Protein AF-A0A432ELA5-F1 (afdb_monomer_lite)

Radius of gyration: 18.31 Å; chains: 1; bounding box: 52×34×46 Å

Secondary structure (DSSP, 8-state):
-HHHHHHHHHHHHHHHTT-SSEEEEEEEEEEEE-S-HHHHHT--TTTGGG---EEEEEEEEEEETTEEEEEEEEEEETTS-HHHHHHHHHHHHHHTT---EEEEEE-TTGGG-HHHHHHHHHTT-EEEE--PPBTTB---SHHHHHHHHHHHH-HHHHHTTHHHHHHHHHHHHHH-SB---S-HHHHHHHHHHHHHHHHHHHHHHHHSGGGGG--SSS---

pLDDT: mean 84.04, std 16.27, range [34.0, 98.12]

Foldseek 3Di:
DLQLLQLVLVVLLCVLVVPPAFAEKEKDKDKFFEADPVVLVVDDDVVNVVPFGIKIKIFIWTADLNDIATNGMFIDTPPPDNLVRVVVGCVSSVVVVNLGHEAYEYEQSCLPVVVSLVVNVVNVYQQQYDHDDDPPDDDPDPSSVSNNVNVVVPVVSNVCNVSVVVLVVVLCVVQNRYHHDPDPVVVRVSVSVSSSVSSVVVSVVSVDCVVVVPSPPDDDD

Structure (mmCIF, N/CA/C/O backbone):
data_AF-A0A432ELA5-F1
#
_entry.id   AF-A0A432ELA5-F1
#
loop_
_atom_site.group_PDB
_atom_site.id
_atom_site.type_symbol
_atom_site.label_atom_id
_atom_site.label_alt_id
_atom_site.label_comp_id
_atom_site.label_asym_id
_atom_site.label_entity_id
_atom_site.label_seq_id
_atom_site.pdbx_PDB_ins_code
_atom_site.Cartn_x
_atom_site.Cartn_y
_atom_site.Cartn_z
_atom_site.occupancy
_atom_site.B_iso_or_equiv
_atom_site.auth_seq_id
_atom_site.auth_comp_id
_atom_site.auth_asym_id
_atom_site.auth_atom_id
_atom_site.pdbx_PDB_model_num
ATOM 1 N N . MET A 1 1 ? 4.728 11.028 -12.892 1.00 84.31 1 MET A N 1
ATOM 2 C CA . MET A 1 1 ? 3.675 10.861 -13.923 1.00 84.31 1 MET A CA 1
ATOM 3 C C . MET A 1 1 ? 2.946 9.528 -13.770 1.00 84.31 1 MET A C 1
ATOM 5 O O . MET A 1 1 ? 1.769 9.563 -13.453 1.00 84.31 1 MET A O 1
ATOM 9 N N . LEU A 1 2 ? 3.616 8.373 -13.899 1.00 94.12 2 LEU A N 1
ATOM 10 C CA . LEU A 1 2 ? 2.961 7.051 -13.815 1.00 94.12 2 LEU A CA 1
ATOM 11 C C . LEU A 1 2 ? 2.246 6.782 -12.481 1.00 94.12 2 LEU A C 1
ATOM 13 O O . LEU A 1 2 ? 1.113 6.325 -12.490 1.00 94.12 2 LEU A O 1
ATOM 17 N N . GLN A 1 3 ? 2.850 7.144 -11.346 1.00 94.88 3 GLN A N 1
ATOM 18 C CA . GLN A 1 3 ? 2.211 7.014 -10.025 1.00 94.88 3 GLN A CA 1
ATOM 19 C C . GLN A 1 3 ? 0.872 7.762 -9.950 1.00 94.88 3 GLN A C 1
ATOM 21 O O . GLN A 1 3 ? -0.109 7.229 -9.448 1.00 94.88 3 GLN A O 1
ATOM 26 N N . LYS A 1 4 ? 0.806 8.968 -10.532 1.00 94.69 4 LYS A N 1
ATOM 27 C CA . LYS A 1 4 ? -0.437 9.746 -10.611 1.00 94.69 4 LYS A CA 1
ATOM 28 C C . LYS A 1 4 ? -1.484 9.063 -11.486 1.00 94.69 4 LYS A C 1
ATOM 30 O O . LYS A 1 4 ? -2.659 9.106 -11.154 1.00 94.69 4 LYS A O 1
ATOM 35 N N . LEU A 1 5 ? -1.071 8.403 -12.572 1.00 96.88 5 LEU A N 1
ATOM 36 C CA . LEU A 1 5 ? -1.989 7.609 -13.391 1.00 96.88 5 LEU A CA 1
ATOM 37 C C . LEU A 1 5 ? -2.533 6.402 -12.618 1.00 96.88 5 LEU A C 1
ATOM 39 O O . LEU A 1 5 ? -3.722 6.130 -12.713 1.00 96.88 5 LEU A O 1
ATOM 43 N N . ILE A 1 6 ? -1.707 5.723 -11.814 1.00 97.88 6 ILE A N 1
ATOM 44 C CA . ILE A 1 6 ? -2.169 4.620 -10.952 1.00 97.88 6 ILE A CA 1
ATOM 45 C C . ILE A 1 6 ? -3.270 5.119 -10.006 1.00 97.88 6 ILE A C 1
ATOM 47 O O . ILE A 1 6 ? -4.339 4.513 -9.960 1.00 97.88 6 ILE A O 1
ATOM 51 N N . ILE A 1 7 ? -3.039 6.250 -9.327 1.00 97.12 7 ILE A N 1
ATOM 52 C CA . ILE A 1 7 ? -4.014 6.863 -8.408 1.00 97.12 7 ILE A CA 1
ATOM 53 C C . ILE A 1 7 ? -5.279 7.311 -9.159 1.00 97.12 7 ILE A C 1
ATOM 55 O O . ILE A 1 7 ? -6.393 7.077 -8.694 1.00 97.12 7 ILE A O 1
ATOM 59 N N . LEU A 1 8 ? -5.135 7.898 -10.352 1.00 96.38 8 LEU A N 1
ATOM 60 C CA . LEU A 1 8 ? -6.265 8.287 -11.200 1.00 96.38 8 LEU A CA 1
ATOM 61 C C . LEU A 1 8 ? -7.141 7.083 -11.566 1.00 96.38 8 LEU A C 1
ATOM 63 O O . LEU A 1 8 ? -8.362 7.160 -11.458 1.00 96.38 8 LEU A O 1
ATOM 67 N N . PHE A 1 9 ? -6.544 5.968 -11.993 1.00 97.12 9 PHE A N 1
ATOM 68 C CA . PHE A 1 9 ? -7.309 4.759 -12.300 1.00 97.12 9 PHE A CA 1
ATOM 69 C C . PHE A 1 9 ? -7.926 4.142 -11.044 1.00 97.12 9 PHE A C 1
ATOM 71 O O . PHE A 1 9 ? -9.069 3.705 -11.105 1.00 97.12 9 PHE A O 1
ATOM 78 N N . ALA A 1 10 ? -7.244 4.186 -9.897 1.00 96.94 10 ALA A N 1
ATOM 79 C CA . ALA A 1 10 ? -7.826 3.773 -8.620 1.00 96.94 10 ALA A CA 1
ATOM 80 C C . ALA A 1 10 ? -9.079 4.593 -8.267 1.00 96.94 10 ALA A C 1
ATOM 82 O O . ALA A 1 10 ? -10.081 4.033 -7.821 1.00 96.94 10 ALA A O 1
ATOM 83 N N . LYS A 1 11 ? -9.060 5.905 -8.529 1.00 95.69 11 LYS A N 1
ATOM 84 C CA . LYS A 1 11 ? -10.224 6.788 -8.371 1.00 95.69 11 LYS A CA 1
ATOM 85 C C . LYS A 1 11 ? -11.369 6.399 -9.287 1.00 95.69 11 LYS A C 1
ATOM 87 O O . LYS A 1 11 ? -12.474 6.186 -8.805 1.00 95.69 11 LYS A O 1
ATOM 92 N N . LYS A 1 12 ? -11.086 6.204 -10.573 1.00 95.62 12 LYS A N 1
ATOM 93 C CA . LYS A 1 12 ? -12.094 5.765 -11.543 1.00 95.62 12 LYS A CA 1
ATOM 94 C C . LYS A 1 12 ? -12.710 4.409 -11.186 1.00 95.62 12 LYS A C 1
ATOM 96 O O . LYS A 1 12 ? -13.917 4.241 -11.298 1.00 95.62 12 LYS A O 1
ATOM 101 N N . ILE A 1 13 ? -11.901 3.450 -10.729 1.00 95.69 13 ILE A N 1
ATOM 102 C CA . ILE A 1 13 ? -12.390 2.152 -10.239 1.00 95.69 13 ILE A CA 1
ATOM 103 C C . ILE A 1 13 ? -13.297 2.356 -9.020 1.00 95.69 13 ILE A C 1
ATOM 105 O O . ILE A 1 13 ? -14.385 1.792 -8.965 1.00 95.69 13 ILE A O 1
ATOM 109 N N . SER A 1 14 ? -12.883 3.197 -8.071 1.00 94.31 14 SER A N 1
ATOM 110 C CA . SER A 1 14 ? -13.673 3.501 -6.870 1.00 94.31 14 SER A CA 1
ATOM 111 C C . SER A 1 14 ? -15.018 4.150 -7.211 1.00 94.31 14 SER A C 1
ATOM 113 O O . SER A 1 14 ? -16.019 3.826 -6.580 1.00 94.31 14 SER A O 1
ATOM 115 N N . GLU A 1 15 ? -15.054 5.024 -8.221 1.00 93.69 15 GLU A N 1
ATOM 116 C CA . GLU A 1 15 ? -16.276 5.663 -8.725 1.00 93.69 15 GLU A CA 1
ATOM 117 C C . GLU A 1 15 ? -17.244 4.639 -9.338 1.00 93.69 15 GLU A C 1
ATOM 119 O O . GLU A 1 15 ? -18.413 4.632 -8.962 1.00 93.69 15 GLU A O 1
ATOM 124 N N . ILE A 1 16 ? -16.768 3.723 -10.196 1.00 93.19 16 ILE A N 1
ATOM 125 C CA . ILE A 1 16 ? -17.598 2.637 -10.766 1.00 93.19 16 ILE A CA 1
ATOM 126 C C . ILE A 1 16 ? -18.149 1.730 -9.667 1.00 93.19 16 ILE A C 1
ATOM 128 O O . ILE A 1 16 ? -19.294 1.292 -9.714 1.00 93.19 16 ILE A O 1
ATOM 132 N N . LEU A 1 17 ? -17.317 1.434 -8.669 1.00 91.81 17 LEU A N 1
ATOM 133 C CA . LEU A 1 17 ? -17.702 0.606 -7.537 1.00 91.81 17 LEU A CA 1
ATOM 134 C C . LEU A 1 17 ? -18.521 1.375 -6.494 1.00 91.81 17 LEU A C 1
ATOM 136 O O . LEU A 1 17 ? -18.901 0.775 -5.492 1.00 91.81 17 LEU A O 1
ATOM 140 N N . GLU A 1 18 ? -18.816 2.661 -6.696 1.00 91.62 18 GLU A N 1
ATOM 141 C CA . GLU A 1 18 ? -19.552 3.523 -5.759 1.00 91.62 18 GLU A CA 1
ATOM 142 C C . GLU A 1 18 ? -18.965 3.510 -4.333 1.00 91.62 18 GLU A C 1
ATOM 144 O O . GLU A 1 18 ? -19.674 3.558 -3.322 1.00 91.62 18 GLU A O 1
ATOM 149 N N . VAL A 1 19 ? -17.639 3.415 -4.232 1.00 90.12 19 VAL A N 1
ATOM 150 C CA . VAL A 1 19 ? -16.928 3.307 -2.958 1.00 90.12 19 VAL A CA 1
ATOM 151 C C . VAL A 1 19 ? -16.666 4.704 -2.412 1.00 90.12 19 VAL A C 1
ATOM 153 O O . VAL A 1 19 ? -15.810 5.433 -2.905 1.00 90.12 19 VAL A O 1
ATOM 156 N N . LYS A 1 20 ? -17.401 5.079 -1.360 1.00 86.06 20 LYS A N 1
ATOM 157 C CA . LYS A 1 20 ? -17.196 6.357 -0.655 1.00 86.06 20 LYS A CA 1
ATOM 158 C C . LYS A 1 20 ? -16.058 6.295 0.365 1.00 86.06 20 LYS A C 1
ATOM 160 O O . LYS A 1 20 ? -15.335 7.272 0.521 1.00 86.06 20 LYS A O 1
ATOM 165 N N . ASN A 1 21 ? -15.928 5.160 1.053 1.00 89.31 21 ASN A N 1
ATOM 166 C CA . ASN A 1 21 ? -14.887 4.880 2.040 1.00 89.31 21 ASN A CA 1
ATOM 167 C C . ASN A 1 21 ? -14.420 3.434 1.863 1.00 89.31 21 ASN A C 1
ATOM 169 O O . ASN A 1 21 ? -15.245 2.536 1.687 1.00 89.31 21 ASN A O 1
ATOM 173 N N . PHE A 1 22 ? -13.115 3.202 1.947 1.00 91.69 22 PHE A N 1
ATOM 174 C CA . PHE A 1 22 ? -12.559 1.858 1.912 1.00 91.69 22 PHE A CA 1
ATOM 175 C C . PHE A 1 22 ? -12.773 1.147 3.247 1.00 91.69 22 PHE A C 1
ATOM 177 O O . PHE A 1 22 ? -12.372 1.647 4.291 1.00 91.69 22 PHE A O 1
ATOM 184 N N . GLU A 1 23 ? -13.346 -0.053 3.231 1.00 90.81 23 GLU A N 1
ATOM 185 C CA . GLU A 1 23 ? -13.373 -0.910 4.426 1.00 90.81 23 GLU A CA 1
ATOM 186 C C . GLU A 1 23 ? -11.938 -1.188 4.903 1.00 90.81 23 GLU A C 1
ATOM 188 O O . GLU A 1 23 ? -11.617 -1.080 6.085 1.00 90.81 23 GLU A O 1
ATOM 193 N N . LEU A 1 24 ? -11.052 -1.473 3.947 1.00 93.50 24 LEU A N 1
ATOM 194 C CA . LEU A 1 24 ? -9.699 -1.931 4.202 1.00 93.50 24 LEU A CA 1
ATOM 195 C C . LEU A 1 24 ? -8.696 -1.262 3.260 1.00 93.50 24 LEU A C 1
ATOM 197 O O . LEU A 1 24 ? -8.843 -1.323 2.037 1.00 93.50 24 LEU A O 1
ATOM 201 N N . ILE A 1 25 ? -7.636 -0.695 3.831 1.00 96.19 25 ILE A N 1
ATOM 202 C CA . ILE A 1 25 ? -6.401 -0.340 3.129 1.00 96.19 25 ILE A CA 1
ATOM 203 C C . ILE A 1 25 ? -5.259 -1.190 3.681 1.00 96.19 25 ILE A C 1
ATOM 205 O O . ILE A 1 25 ? -5.071 -1.299 4.892 1.00 96.19 25 ILE A O 1
ATOM 209 N N . MET A 1 26 ? -4.470 -1.758 2.776 1.00 96.25 26 MET A N 1
ATOM 210 C CA . MET A 1 26 ? -3.293 -2.559 3.075 1.00 96.25 26 MET A CA 1
ATOM 211 C C . MET A 1 26 ? -2.037 -1.914 2.505 1.00 96.25 26 MET A C 1
ATOM 213 O O . MET A 1 26 ? -2.081 -1.375 1.398 1.00 96.25 26 MET A O 1
ATOM 217 N N . ALA A 1 27 ? -0.929 -2.006 3.240 1.00 95.88 27 ALA A N 1
ATOM 218 C CA . ALA A 1 27 ? 0.399 -1.634 2.758 1.00 95.88 27 ALA A CA 1
ATOM 219 C C . ALA A 1 27 ? 1.350 -2.831 2.803 1.00 95.88 27 ALA A C 1
ATOM 221 O O . ALA A 1 27 ? 1.334 -3.597 3.773 1.00 95.88 27 ALA A O 1
ATOM 222 N N . ASP A 1 28 ? 2.166 -2.970 1.761 1.00 94.62 28 ASP A N 1
ATOM 223 C CA . ASP A 1 28 ? 3.220 -3.976 1.695 1.00 94.62 28 ASP A CA 1
ATOM 224 C C . ASP A 1 28 ? 4.357 -3.544 0.761 1.00 94.62 28 ASP A C 1
ATOM 226 O O . ASP A 1 28 ? 4.147 -2.851 -0.243 1.00 94.62 28 ASP A O 1
ATOM 230 N N . GLY A 1 29 ? 5.563 -3.994 1.102 1.00 91.56 29 GLY A N 1
ATOM 231 C CA . GLY A 1 29 ? 6.779 -3.765 0.336 1.00 91.56 29 GLY A CA 1
ATOM 232 C C . GLY A 1 29 ? 7.110 -4.978 -0.530 1.00 91.56 29 GLY A C 1
ATOM 233 O O . GLY A 1 29 ? 7.069 -6.123 -0.085 1.00 91.56 29 GLY A O 1
ATOM 234 N N . THR A 1 30 ? 7.483 -4.760 -1.789 1.00 91.25 30 THR A N 1
ATOM 235 C CA . THR A 1 30 ? 7.880 -5.835 -2.702 1.00 91.25 30 THR A CA 1
ATOM 236 C C . THR A 1 30 ? 9.054 -5.444 -3.594 1.00 91.25 30 THR A C 1
ATOM 238 O O . THR A 1 30 ? 9.249 -4.283 -3.946 1.00 91.25 30 THR A O 1
ATOM 241 N N . GLY A 1 31 ? 9.862 -6.431 -3.979 1.00 89.75 31 GLY A N 1
ATOM 242 C CA . GLY A 1 31 ? 11.001 -6.246 -4.878 1.00 89.75 31 GLY A CA 1
ATOM 243 C C . GLY A 1 31 ? 10.721 -6.755 -6.291 1.00 89.75 31 GLY A C 1
ATOM 244 O O . GLY A 1 31 ? 10.149 -7.838 -6.447 1.00 89.75 31 GLY A O 1
ATOM 245 N N . PHE A 1 32 ? 11.185 -6.009 -7.297 1.00 88.44 32 PHE A N 1
ATOM 246 C CA . PHE A 1 32 ? 11.288 -6.452 -8.695 1.00 88.44 32 PHE A CA 1
ATOM 247 C C . PHE A 1 32 ? 12.749 -6.466 -9.125 1.00 88.44 32 PHE A C 1
ATOM 249 O O . PHE A 1 32 ? 13.431 -5.451 -8.991 1.00 88.44 32 PHE A O 1
ATOM 256 N N . GLY A 1 33 ? 13.244 -7.600 -9.621 1.00 86.25 33 GLY A N 1
ATOM 257 C CA . GLY A 1 33 ? 14.630 -7.708 -10.079 1.00 86.25 33 GLY A CA 1
ATOM 258 C C . GLY A 1 33 ? 14.849 -6.977 -11.408 1.00 86.25 33 GLY A C 1
ATOM 259 O O . GLY A 1 33 ? 13.901 -6.801 -12.164 1.00 86.25 33 GLY A O 1
ATOM 260 N N . PHE A 1 34 ? 16.071 -6.543 -11.723 1.00 76.94 34 PHE A N 1
ATOM 261 C CA . PHE A 1 34 ? 16.342 -5.892 -13.013 1.00 76.94 34 PHE A CA 1
ATOM 262 C C . PHE A 1 34 ? 17.672 -6.239 -13.710 1.00 76.94 34 PHE A C 1
ATOM 264 O O . PHE A 1 34 ? 17.867 -5.842 -14.857 1.00 76.94 34 PHE A O 1
ATOM 271 N N . GLU A 1 35 ? 18.589 -6.970 -13.068 1.00 71.19 35 GLU A N 1
ATOM 272 C CA . GLU A 1 35 ? 19.813 -7.468 -13.726 1.00 71.19 35 GLU A CA 1
ATOM 273 C C . GLU A 1 35 ? 19.740 -8.973 -14.009 1.00 71.19 35 GLU A C 1
ATOM 275 O O . GLU A 1 35 ? 18.976 -9.706 -13.378 1.00 71.19 35 GLU A O 1
ATOM 280 N N . ASP A 1 36 ? 20.568 -9.423 -14.959 1.00 60.72 36 ASP A N 1
ATOM 281 C CA . ASP A 1 36 ? 20.615 -10.799 -15.454 1.00 60.72 36 ASP A CA 1
ATOM 282 C C . ASP A 1 36 ? 20.788 -11.840 -14.340 1.00 60.72 36 ASP A C 1
ATOM 284 O O . ASP A 1 36 ? 21.782 -11.863 -13.605 1.00 60.72 36 ASP A O 1
ATOM 288 N N . SER A 1 37 ? 19.846 -12.785 -14.285 1.00 54.72 37 SER A N 1
ATOM 289 C CA . SER A 1 37 ? 19.852 -13.904 -13.340 1.00 54.72 37 SER A CA 1
ATOM 290 C C . SER A 1 37 ? 21.064 -14.820 -13.502 1.00 54.72 37 SER A C 1
ATOM 292 O O . SER A 1 37 ? 21.524 -15.383 -12.512 1.00 54.72 37 SER A O 1
ATOM 294 N N . ILE A 1 38 ? 21.613 -14.931 -14.717 1.00 50.31 38 ILE A N 1
ATOM 295 C CA . ILE A 1 38 ? 22.810 -15.735 -15.007 1.00 50.31 38 ILE A CA 1
ATOM 296 C C . ILE A 1 38 ? 24.026 -15.150 -14.277 1.00 50.31 38 ILE A C 1
ATOM 298 O O . ILE A 1 38 ? 24.776 -15.874 -13.631 1.00 50.31 38 ILE A O 1
ATOM 302 N N . PHE A 1 39 ? 24.195 -13.825 -14.292 1.00 52.28 39 PHE A N 1
ATOM 303 C CA . PHE A 1 39 ? 25.314 -13.166 -13.611 1.00 52.28 39 PHE A CA 1
ATOM 304 C C . PHE A 1 39 ? 25.155 -13.175 -12.081 1.00 52.28 39 PHE A C 1
ATOM 306 O O . PHE A 1 39 ? 26.141 -13.168 -11.342 1.00 52.28 39 PHE A O 1
ATOM 313 N N . LEU A 1 40 ? 23.909 -13.225 -11.597 1.00 52.75 40 LEU A N 1
ATOM 314 C CA . LEU A 1 40 ? 23.571 -13.375 -10.181 1.00 52.75 40 LEU A CA 1
ATOM 315 C C . LEU A 1 40 ? 23.803 -14.804 -9.668 1.00 52.75 40 LEU A C 1
ATOM 317 O O . LEU A 1 40 ? 24.278 -14.952 -8.545 1.00 52.75 40 LEU A O 1
ATOM 321 N N . SER A 1 41 ? 23.543 -15.845 -10.472 1.00 51.19 41 SER A N 1
ATOM 322 C CA . SER A 1 41 ? 23.747 -17.247 -10.064 1.00 51.19 41 SER A CA 1
ATOM 323 C C . SER A 1 41 ? 25.212 -17.618 -9.816 1.00 51.19 41 SER A C 1
ATOM 325 O O . SER A 1 41 ? 25.485 -18.538 -9.047 1.00 51.19 41 SER A O 1
ATOM 327 N N . PHE A 1 42 ? 26.161 -16.881 -10.406 1.00 54.34 42 PHE A N 1
ATOM 328 C CA . PHE A 1 42 ? 27.596 -17.052 -10.141 1.00 54.34 42 PHE A CA 1
ATOM 329 C C . PHE A 1 42 ? 28.070 -16.369 -8.851 1.00 54.34 42 PHE A C 1
ATOM 331 O O . PHE A 1 42 ? 29.170 -16.645 -8.378 1.00 54.34 42 PHE A O 1
ATOM 338 N N . LYS A 1 43 ? 27.258 -15.488 -8.258 1.00 56.88 43 LYS A N 1
ATOM 339 C CA . LYS A 1 43 ? 27.616 -14.732 -7.053 1.00 56.88 43 LYS A CA 1
ATOM 340 C C . LYS A 1 43 ? 27.054 -15.428 -5.818 1.00 56.88 43 LYS A C 1
ATOM 342 O O . LYS A 1 43 ? 25.932 -15.922 -5.829 1.00 56.88 43 LYS A O 1
ATOM 347 N N . ARG A 1 44 ? 27.810 -15.459 -4.714 1.00 48.19 44 ARG A N 1
ATOM 348 C CA . ARG A 1 44 ? 27.376 -16.090 -3.449 1.00 48.19 44 ARG A CA 1
ATOM 349 C C . ARG A 1 44 ? 27.403 -15.112 -2.272 1.00 48.19 44 ARG A C 1
ATOM 351 O O . ARG A 1 44 ? 28.255 -14.233 -2.159 1.00 48.19 44 ARG A O 1
ATOM 358 N N . GLY A 1 45 ? 26.448 -15.272 -1.355 1.00 65.75 45 GLY A N 1
ATOM 359 C CA . GLY A 1 45 ? 26.459 -14.637 -0.034 1.00 65.75 45 GLY A CA 1
ATOM 360 C C . GLY A 1 45 ? 26.495 -13.100 -0.037 1.00 65.75 45 GLY A C 1
ATOM 361 O O . GLY A 1 45 ? 25.487 -12.434 -0.267 1.00 65.75 45 GLY A O 1
ATOM 362 N N . LYS A 1 46 ? 27.641 -12.516 0.335 1.00 48.47 46 LYS A N 1
ATOM 363 C CA . LYS A 1 46 ? 27.824 -11.057 0.480 1.00 48.47 46 LYS A CA 1
ATOM 364 C C . LYS A 1 46 ? 27.849 -10.334 -0.875 1.00 48.47 46 LYS A C 1
ATOM 366 O O . LYS A 1 46 ? 27.544 -9.149 -0.921 1.00 48.47 46 LYS A O 1
ATOM 371 N N . GLU A 1 47 ? 28.171 -11.036 -1.961 1.00 51.50 47 GLU A N 1
ATOM 372 C CA . GLU A 1 47 ? 28.236 -10.468 -3.313 1.00 51.50 47 GLU A CA 1
ATOM 373 C C . GLU A 1 47 ? 26.860 -10.319 -3.954 1.00 51.50 47 GLU A C 1
ATOM 375 O O . GLU A 1 47 ? 26.582 -9.264 -4.511 1.00 51.50 47 GLU A O 1
ATOM 380 N N . LEU A 1 48 ? 25.960 -11.292 -3.773 1.00 51.56 48 LEU A N 1
ATOM 381 C CA . LEU A 1 48 ? 24.537 -11.151 -4.115 1.00 51.56 48 LEU A CA 1
ATOM 382 C C . LEU A 1 48 ? 23.924 -9.921 -3.431 1.00 51.56 48 LEU A C 1
ATOM 384 O O . LEU A 1 48 ? 23.250 -9.124 -4.069 1.00 51.56 48 LEU A O 1
ATOM 388 N N . ARG A 1 49 ? 24.255 -9.700 -2.150 1.00 46.00 49 ARG A N 1
ATOM 389 C CA . ARG A 1 49 ? 23.834 -8.513 -1.380 1.00 46.00 49 ARG A CA 1
ATOM 390 C C . ARG A 1 49 ? 24.486 -7.198 -1.833 1.00 46.00 49 ARG A C 1
ATOM 392 O O . ARG A 1 49 ? 24.037 -6.135 -1.429 1.00 46.00 49 ARG A O 1
ATOM 399 N N . LYS A 1 50 ? 25.549 -7.232 -2.642 1.00 48.78 50 LYS A N 1
ATOM 400 C CA . LYS A 1 50 ? 26.159 -6.026 -3.236 1.00 48.78 50 LYS A CA 1
ATOM 401 C C . LYS A 1 50 ? 25.568 -5.683 -4.601 1.00 48.78 50 LYS A C 1
ATOM 403 O O . LYS A 1 50 ? 25.697 -4.540 -5.038 1.00 48.78 50 LYS A O 1
ATOM 408 N N . VAL A 1 51 ? 24.944 -6.648 -5.269 1.00 54.69 51 VAL A N 1
ATOM 409 C CA . VAL A 1 51 ? 24.342 -6.470 -6.587 1.00 54.69 51 VAL A CA 1
ATOM 410 C C . VAL A 1 51 ? 22.954 -5.865 -6.388 1.00 54.69 51 VAL A C 1
ATOM 412 O O . VAL A 1 51 ? 21.994 -6.539 -6.030 1.00 54.69 51 VAL A O 1
ATOM 415 N N . LYS A 1 52 ? 22.902 -4.532 -6.490 1.00 59.59 52 LYS A N 1
ATOM 416 C CA . LYS A 1 52 ? 21.730 -3.678 -6.244 1.00 59.59 52 LYS A CA 1
ATOM 417 C C . LYS A 1 52 ? 20.731 -3.786 -7.391 1.00 59.59 52 LYS A C 1
ATOM 419 O O . LYS A 1 52 ? 20.446 -2.792 -8.050 1.00 59.59 52 LYS A O 1
ATOM 424 N N . SER A 1 53 ? 20.223 -4.982 -7.630 1.00 71.25 53 SER A N 1
ATOM 425 C CA . SER A 1 53 ? 19.480 -5.283 -8.851 1.00 71.25 53 SER A CA 1
ATOM 426 C C . SER A 1 53 ? 18.013 -5.517 -8.593 1.00 71.25 53 SER A C 1
ATOM 428 O O . SER A 1 53 ? 17.395 -6.325 -9.276 1.00 71.25 53 SER A O 1
ATOM 430 N N . HIS A 1 54 ? 17.457 -4.812 -7.609 1.00 84.06 54 HIS A N 1
ATOM 431 C CA . HIS A 1 54 ? 16.023 -4.758 -7.406 1.00 84.06 54 HIS A CA 1
ATOM 432 C C . HIS A 1 54 ? 15.508 -3.336 -7.205 1.00 84.06 54 HIS A C 1
ATOM 434 O O . HIS A 1 54 ? 16.158 -2.480 -6.596 1.00 84.06 54 HIS A O 1
ATOM 440 N N . VAL A 1 55 ? 14.316 -3.107 -7.742 1.00 87.25 55 VAL A N 1
ATOM 441 C CA . VAL A 1 55 ? 13.470 -1.951 -7.469 1.00 87.25 55 VAL A CA 1
ATOM 442 C C . VAL A 1 55 ? 12.640 -2.291 -6.238 1.00 87.25 55 VAL A C 1
ATOM 444 O O . VAL A 1 55 ? 11.822 -3.211 -6.276 1.00 87.25 55 VAL A O 1
ATOM 447 N N . MET A 1 56 ? 12.880 -1.573 -5.142 1.00 91.56 56 MET A N 1
ATOM 448 C CA . MET A 1 56 ? 12.009 -1.619 -3.972 1.00 91.56 56 MET A CA 1
ATOM 449 C C . MET A 1 56 ? 10.715 -0.896 -4.324 1.00 91.56 56 MET A C 1
ATOM 451 O O . MET A 1 56 ? 10.754 0.218 -4.845 1.00 91.56 56 MET A O 1
ATOM 455 N N . THR A 1 57 ? 9.585 -1.533 -4.059 1.00 93.38 57 THR A N 1
ATOM 456 C CA . THR A 1 57 ? 8.267 -1.048 -4.449 1.00 93.38 57 THR A CA 1
ATOM 457 C C . THR A 1 57 ? 7.327 -1.135 -3.269 1.00 93.38 57 THR A C 1
ATOM 459 O O . THR A 1 57 ? 7.034 -2.222 -2.794 1.00 93.38 57 THR A O 1
ATOM 462 N N . GLU A 1 58 ? 6.847 0.012 -2.824 1.00 96.19 58 GLU A N 1
ATOM 463 C CA . GLU A 1 58 ? 5.839 0.126 -1.786 1.00 96.19 58 GLU A CA 1
ATOM 464 C C . GLU A 1 58 ? 4.470 0.286 -2.434 1.00 96.19 58 GLU A C 1
ATOM 466 O O . GLU A 1 58 ? 4.301 1.129 -3.324 1.00 96.19 58 GLU A O 1
ATOM 471 N N . VAL A 1 59 ? 3.488 -0.498 -1.997 1.00 97.06 59 VAL A N 1
ATOM 472 C CA . VAL A 1 59 ? 2.144 -0.458 -2.572 1.00 97.06 59 VAL A CA 1
ATOM 473 C C . VAL A 1 59 ? 1.082 -0.223 -1.510 1.00 97.06 59 VAL A C 1
ATOM 475 O O . VAL A 1 59 ? 1.177 -0.704 -0.386 1.00 97.06 59 VAL A O 1
ATOM 478 N N . LEU A 1 60 ? 0.030 0.486 -1.909 1.00 97.38 60 LEU A N 1
ATOM 479 C CA . LEU A 1 60 ? -1.234 0.557 -1.192 1.00 97.38 60 LEU A CA 1
ATOM 480 C C . LEU A 1 60 ? -2.294 -0.179 -1.994 1.00 97.38 60 LEU A C 1
ATOM 482 O O . LEU A 1 60 ? -2.507 0.125 -3.168 1.00 97.38 60 LEU A O 1
ATOM 486 N N . VAL A 1 61 ? -2.980 -1.117 -1.352 1.00 97.31 61 VAL A N 1
ATOM 487 C CA . VAL A 1 61 ? -4.039 -1.925 -1.961 1.00 97.31 61 VAL A CA 1
ATOM 488 C C . VAL A 1 61 ? -5.297 -1.814 -1.122 1.00 97.31 61 VAL A C 1
ATOM 490 O O . VAL A 1 61 ? -5.238 -1.815 0.105 1.00 97.31 61 VAL A O 1
ATOM 493 N N . THR A 1 62 ? -6.447 -1.749 -1.777 1.00 96.19 62 THR A N 1
ATOM 494 C CA . THR A 1 62 ? -7.743 -1.930 -1.119 1.00 96.19 62 THR A CA 1
ATOM 495 C C . THR A 1 62 ? -8.427 -3.177 -1.656 1.00 96.19 62 THR A C 1
ATOM 497 O O . THR A 1 62 ? -8.139 -3.607 -2.774 1.00 96.19 62 THR A O 1
ATOM 500 N N . HIS A 1 63 ? -9.314 -3.757 -0.851 1.00 93.81 63 HIS A N 1
ATOM 501 C CA . HIS A 1 63 ? -10.219 -4.820 -1.264 1.00 93.81 63 HIS A CA 1
ATOM 502 C C . HIS A 1 63 ? -11.649 -4.400 -0.926 1.00 93.81 63 HIS A C 1
ATOM 504 O O . HIS A 1 63 ? -11.968 -4.172 0.240 1.00 93.81 63 HIS A O 1
ATOM 510 N N . THR A 1 64 ? -12.502 -4.269 -1.937 1.00 90.38 64 THR A N 1
ATOM 511 C CA . THR A 1 64 ? -13.888 -3.819 -1.773 1.00 90.38 64 THR A CA 1
ATOM 512 C C . THR A 1 64 ? -14.764 -4.397 -2.876 1.00 90.38 64 THR A C 1
ATOM 514 O O . THR A 1 64 ? -14.299 -4.594 -3.997 1.00 90.38 64 THR A O 1
ATOM 517 N N . LYS A 1 65 ? -16.021 -4.727 -2.553 1.00 88.88 65 LYS A N 1
ATOM 518 C CA . LYS A 1 65 ? -16.970 -5.383 -3.475 1.00 88.88 65 LYS A CA 1
ATOM 519 C C . LYS A 1 65 ? -16.365 -6.593 -4.223 1.00 88.88 65 LYS A C 1
ATOM 521 O O . LYS A 1 65 ? -16.634 -6.798 -5.400 1.00 88.88 65 LYS A O 1
ATOM 526 N N . GLY A 1 66 ? -15.525 -7.379 -3.541 1.00 88.94 66 GLY A N 1
ATOM 527 C CA . GLY A 1 66 ? -14.863 -8.568 -4.098 1.00 88.94 66 GLY A CA 1
ATOM 528 C C . GLY A 1 66 ? -13.629 -8.292 -4.966 1.00 88.94 66 GLY A C 1
ATOM 529 O O . GLY A 1 66 ? -12.995 -9.235 -5.427 1.00 88.94 66 GLY A O 1
ATOM 530 N N . ILE A 1 67 ? -13.242 -7.029 -5.152 1.00 91.88 67 ILE A N 1
ATOM 531 C CA . ILE A 1 67 ? -12.165 -6.619 -6.057 1.00 91.88 67 ILE A CA 1
ATOM 532 C C . ILE A 1 67 ? -11.001 -6.034 -5.269 1.00 91.88 67 ILE A C 1
ATOM 534 O O . ILE A 1 67 ? -11.195 -5.183 -4.400 1.00 91.88 67 ILE A O 1
ATOM 538 N N . SER A 1 68 ? -9.783 -6.441 -5.626 1.00 96.00 68 SER A N 1
ATOM 539 C CA . SER A 1 68 ? -8.549 -5.827 -5.134 1.00 96.00 68 SER A CA 1
ATOM 540 C C . SER A 1 68 ? -7.925 -4.921 -6.192 1.00 96.00 68 SER A C 1
ATOM 542 O O . SER A 1 68 ? -7.740 -5.346 -7.335 1.00 96.00 68 SER A O 1
ATOM 544 N N . PHE A 1 69 ? -7.538 -3.702 -5.817 1.00 96.81 69 PHE A N 1
ATOM 545 C CA . PHE A 1 69 ? -6.813 -2.793 -6.712 1.00 96.81 69 PHE A CA 1
ATOM 546 C C . PHE A 1 69 ? -5.808 -1.905 -5.988 1.00 96.81 69 PHE A C 1
ATOM 548 O O . PHE A 1 69 ? -5.922 -1.646 -4.786 1.00 96.81 69 PHE A O 1
ATOM 555 N N . PHE A 1 70 ? -4.806 -1.441 -6.737 1.00 97.88 70 PHE A N 1
ATOM 556 C CA . PHE A 1 70 ? -3.727 -0.620 -6.201 1.00 97.88 70 PHE A CA 1
ATOM 557 C C . PHE A 1 70 ? -4.188 0.831 -6.089 1.00 97.88 70 PHE A C 1
ATOM 559 O O . PHE A 1 70 ? -4.362 1.513 -7.094 1.00 97.88 70 PHE A O 1
ATOM 566 N N . VAL A 1 71 ? -4.359 1.313 -4.863 1.00 97.12 71 VAL A N 1
ATOM 567 C CA . VAL A 1 71 ? -4.671 2.714 -4.548 1.00 97.12 71 VAL A CA 1
ATOM 568 C C . VAL A 1 71 ? -3.501 3.627 -4.913 1.00 97.12 71 VAL A C 1
ATOM 570 O O . VAL A 1 71 ? -3.692 4.751 -5.372 1.00 97.12 71 VAL A O 1
ATOM 573 N N . GLY A 1 72 ? -2.279 3.132 -4.745 1.00 97.19 72 GLY A N 1
ATOM 574 C CA . GLY A 1 72 ? -1.075 3.855 -5.105 1.00 97.19 72 GLY A CA 1
ATOM 575 C C . GLY A 1 72 ? 0.156 2.965 -5.028 1.00 97.19 72 GLY A C 1
ATOM 576 O O . GLY A 1 72 ? 0.154 1.939 -4.352 1.00 97.19 72 GLY A O 1
ATOM 577 N N . VAL A 1 73 ? 1.210 3.361 -5.738 1.00 97.31 73 VAL A N 1
ATOM 578 C CA . VAL A 1 73 ? 2.487 2.643 -5.775 1.00 97.31 73 VAL A CA 1
ATOM 579 C C . VAL A 1 73 ? 3.631 3.645 -5.782 1.00 97.31 73 VAL A C 1
ATOM 581 O O . VAL A 1 73 ? 3.598 4.618 -6.538 1.00 97.31 73 VAL A O 1
ATOM 584 N N . ASN A 1 74 ? 4.658 3.398 -4.974 1.00 95.94 74 ASN A N 1
ATOM 585 C CA . ASN A 1 74 ? 5.902 4.154 -4.976 1.00 95.94 74 ASN A CA 1
ATOM 586 C C . ASN A 1 74 ? 7.104 3.219 -5.137 1.00 95.94 74 ASN A C 1
ATOM 588 O O . ASN A 1 74 ? 7.080 2.088 -4.671 1.00 95.94 74 ASN A O 1
ATOM 592 N N . THR A 1 75 ? 8.154 3.670 -5.819 1.00 93.12 75 THR A N 1
ATOM 593 C CA . THR A 1 75 ? 9.323 2.835 -6.132 1.00 93.12 75 THR A CA 1
ATOM 594 C C . THR A 1 75 ? 10.611 3.577 -5.850 1.00 93.12 75 THR A C 1
ATOM 596 O O . THR A 1 75 ? 10.750 4.733 -6.247 1.00 93.12 75 THR A O 1
ATOM 599 N N . ASP A 1 76 ? 11.598 2.888 -5.295 1.00 90.25 76 ASP A N 1
ATOM 600 C CA . ASP A 1 76 ? 12.949 3.409 -5.106 1.00 90.25 76 ASP A CA 1
ATOM 601 C C . ASP A 1 76 ? 13.968 2.259 -5.103 1.00 90.25 76 ASP A C 1
ATOM 603 O O . ASP A 1 76 ? 13.695 1.133 -5.525 1.00 90.25 76 ASP A O 1
ATOM 607 N N . LYS A 1 77 ? 15.205 2.553 -4.725 1.00 84.50 77 LYS A N 1
ATOM 608 C CA . LYS A 1 77 ? 16.302 1.600 -4.694 1.00 84.50 77 LYS A CA 1
ATOM 609 C C . LYS A 1 77 ? 16.067 0.542 -3.622 1.00 84.50 77 LYS A C 1
ATOM 611 O O . LYS A 1 77 ? 15.495 0.793 -2.570 1.00 84.50 77 LYS A O 1
ATOM 616 N N . ALA A 1 78 ? 16.649 -0.621 -3.871 1.00 70.25 78 ALA A N 1
ATOM 617 C CA . ALA A 1 78 ? 16.720 -1.806 -3.027 1.00 70.25 78 ALA A CA 1
ATOM 618 C C . ALA A 1 78 ? 16.709 -1.661 -1.487 1.00 70.25 78 ALA A C 1
ATOM 620 O O . ALA A 1 78 ? 16.196 -2.547 -0.807 1.00 70.25 78 ALA A O 1
ATOM 621 N N . TYR A 1 79 ? 17.333 -0.613 -0.943 1.00 67.38 79 TYR A N 1
ATOM 622 C CA . TYR A 1 79 ? 17.543 -0.408 0.498 1.00 67.38 79 TYR A CA 1
ATOM 623 C C . TYR A 1 79 ? 16.807 0.812 1.051 1.00 67.38 79 TYR A C 1
ATOM 625 O O . TYR A 1 79 ? 17.079 1.236 2.175 1.00 67.38 79 TYR A O 1
ATOM 633 N N . THR A 1 80 ? 15.922 1.416 0.262 1.00 79.44 80 THR A N 1
ATOM 634 C CA . THR A 1 80 ? 15.099 2.507 0.764 1.00 79.44 80 THR A CA 1
ATOM 635 C C . THR A 1 80 ? 14.170 1.980 1.851 1.00 79.44 80 THR A C 1
ATOM 637 O O . THR A 1 80 ? 13.609 0.892 1.753 1.00 79.44 80 THR A O 1
ATOM 640 N N . GLU A 1 81 ? 14.040 2.755 2.923 1.00 83.44 81 GLU A N 1
ATOM 641 C CA . GLU A 1 81 ? 13.153 2.431 4.030 1.00 83.44 81 GLU A CA 1
ATOM 642 C C . GLU A 1 81 ? 11.687 2.464 3.563 1.00 83.44 81 GLU A C 1
ATOM 644 O O . GLU A 1 81 ? 11.168 3.531 3.236 1.00 83.44 81 GLU A O 1
ATOM 649 N N . GLU A 1 82 ? 11.017 1.308 3.575 1.00 86.12 82 GLU A N 1
ATOM 650 C CA . GLU A 1 82 ? 9.608 1.123 3.170 1.00 86.12 82 GLU A CA 1
ATOM 651 C C . GLU A 1 82 ? 8.673 2.156 3.813 1.00 86.12 82 GLU A C 1
ATOM 653 O O . GLU A 1 82 ? 7.899 2.825 3.135 1.00 86.12 82 GLU A O 1
ATOM 658 N N . GLY A 1 83 ? 8.834 2.412 5.117 1.00 88.12 83 GLY A N 1
ATOM 659 C CA . GLY A 1 83 ? 8.034 3.411 5.828 1.00 88.12 83 GLY A CA 1
ATOM 660 C C . GLY A 1 83 ? 8.179 4.833 5.270 1.00 88.12 83 GLY A C 1
ATOM 661 O O . GLY A 1 83 ? 7.219 5.599 5.304 1.00 88.12 83 GLY A O 1
ATOM 662 N N . LYS A 1 84 ? 9.348 5.201 4.727 1.00 91.00 84 LYS A N 1
ATOM 663 C CA . LYS A 1 84 ? 9.538 6.496 4.058 1.00 91.00 84 LYS A CA 1
ATOM 664 C C . LYS A 1 84 ? 8.812 6.522 2.712 1.00 91.00 84 LYS A C 1
ATOM 666 O O . LYS A 1 84 ? 8.127 7.503 2.431 1.00 91.00 84 LYS A O 1
ATOM 671 N N . LEU A 1 85 ? 8.927 5.452 1.922 1.00 92.62 85 LEU A N 1
ATOM 672 C CA . LEU A 1 85 ? 8.231 5.333 0.636 1.00 92.62 85 LEU A CA 1
ATOM 673 C C . LEU A 1 85 ? 6.721 5.384 0.805 1.00 92.62 85 LEU A C 1
ATOM 675 O O . LEU A 1 85 ? 6.052 6.079 0.039 1.00 92.62 85 LEU A O 1
ATOM 679 N N . LEU A 1 86 ? 6.214 4.714 1.837 1.00 94.94 86 LEU A N 1
ATOM 680 C CA . LEU A 1 86 ? 4.807 4.723 2.190 1.00 94.94 86 LEU A CA 1
ATOM 681 C C . LEU A 1 86 ? 4.360 6.131 2.575 1.00 94.94 86 LEU A C 1
ATOM 683 O O . LEU A 1 86 ? 3.381 6.624 2.036 1.00 94.94 86 LEU A O 1
ATOM 687 N N . LEU A 1 87 ? 5.095 6.835 3.440 1.00 94.75 87 LEU A N 1
ATOM 688 C CA . LEU A 1 87 ? 4.746 8.211 3.816 1.00 94.75 87 LEU A CA 1
ATOM 689 C C . LEU A 1 87 ? 4.729 9.175 2.622 1.00 94.75 87 LEU A C 1
ATOM 691 O O . LEU A 1 87 ? 3.886 10.070 2.576 1.00 94.75 87 LEU A O 1
ATOM 695 N N . GLU A 1 88 ? 5.649 9.023 1.671 1.00 93.69 88 GLU A N 1
ATOM 696 C CA . GLU A 1 88 ? 5.641 9.797 0.424 1.00 93.69 88 GLU A CA 1
ATOM 697 C C . GLU A 1 88 ? 4.438 9.440 -0.453 1.00 93.69 88 GLU A C 1
ATOM 699 O O . GLU A 1 88 ? 3.756 10.338 -0.946 1.00 93.69 88 GLU A O 1
ATOM 704 N N . LEU A 1 89 ? 4.126 8.148 -0.574 1.00 94.94 89 LEU A N 1
ATOM 705 C CA . LEU A 1 89 ? 2.961 7.666 -1.304 1.00 94.94 89 LEU A CA 1
ATOM 706 C C . LEU A 1 89 ? 1.652 8.208 -0.713 1.00 94.94 89 LEU A C 1
ATOM 708 O O . LEU A 1 89 ? 0.802 8.703 -1.451 1.00 94.94 89 LEU A O 1
ATOM 712 N N . LEU A 1 90 ? 1.510 8.174 0.616 1.00 94.56 90 LEU A N 1
ATOM 713 C CA . LEU A 1 90 ? 0.325 8.665 1.321 1.00 94.56 90 LEU A CA 1
ATOM 714 C C . LEU A 1 90 ? 0.052 10.138 1.019 1.00 94.56 90 LEU A C 1
ATOM 716 O O . LEU A 1 90 ? -1.103 10.496 0.833 1.00 94.56 90 LEU A O 1
ATOM 720 N N . LYS A 1 91 ? 1.089 10.982 0.921 1.00 93.06 91 LYS A N 1
ATOM 721 C CA . LYS A 1 91 ? 0.920 12.407 0.581 1.00 93.06 91 LYS A CA 1
ATOM 722 C C . LYS A 1 91 ? 0.292 12.601 -0.795 1.00 93.06 91 LYS A C 1
ATOM 724 O O . LYS A 1 91 ? -0.522 13.503 -0.970 1.00 93.06 91 LYS A O 1
ATOM 729 N N . GLU A 1 92 ? 0.689 11.791 -1.774 1.00 92.69 92 GLU A N 1
ATOM 730 C CA . GLU A 1 92 ? 0.136 11.871 -3.127 1.00 92.69 92 GLU A CA 1
ATOM 731 C C . GLU A 1 92 ? -1.304 11.341 -3.161 1.00 92.69 92 GLU A C 1
ATOM 733 O O . GLU A 1 92 ? -2.181 12.005 -3.702 1.00 92.69 92 GLU A O 1
ATOM 738 N N . VAL A 1 93 ? -1.575 10.200 -2.521 1.00 93.25 93 VAL A N 1
ATOM 739 C CA . VAL A 1 93 ? -2.924 9.603 -2.461 1.00 93.25 93 VAL A CA 1
ATOM 740 C C . VAL A 1 93 ? -3.914 10.493 -1.695 1.00 93.25 93 VAL A C 1
ATOM 742 O O . VAL A 1 93 ? -5.063 10.651 -2.108 1.00 93.25 93 VAL A O 1
ATOM 745 N N . GLU A 1 94 ? -3.477 11.104 -0.592 1.00 91.88 94 GLU A N 1
ATOM 746 C CA . GLU A 1 94 ? -4.263 12.056 0.202 1.00 91.88 94 GLU A CA 1
ATOM 747 C C . GLU A 1 94 ? -4.608 13.308 -0.607 1.00 91.88 94 GLU A C 1
ATOM 749 O O . GLU A 1 94 ? -5.755 13.752 -0.577 1.00 91.88 94 GLU A O 1
ATOM 754 N N . ARG A 1 95 ? -3.653 13.844 -1.382 1.00 90.06 95 ARG A N 1
ATOM 755 C CA . ARG A 1 95 ? -3.881 15.017 -2.241 1.00 90.06 95 ARG A CA 1
ATOM 756 C C . ARG A 1 95 ? -4.979 14.772 -3.278 1.00 90.06 95 ARG A C 1
ATOM 758 O O . ARG A 1 95 ? -5.730 15.688 -3.591 1.00 90.06 95 ARG A O 1
ATOM 765 N N . GLU A 1 96 ? -5.091 13.544 -3.774 1.00 88.31 96 GLU A N 1
ATOM 766 C CA . GLU A 1 96 ? -6.124 13.137 -4.735 1.00 88.31 96 GLU A CA 1
ATOM 767 C C . GLU A 1 96 ? -7.467 12.769 -4.066 1.00 88.31 96 GLU A C 1
ATOM 769 O O . GLU A 1 96 ? -8.438 12.428 -4.747 1.00 88.31 96 GLU A O 1
ATOM 774 N N . GLY A 1 97 ? -7.549 12.854 -2.731 1.00 86.06 97 GLY A N 1
ATOM 775 C CA . GLY A 1 97 ? -8.774 12.651 -1.956 1.00 86.06 97 GLY A CA 1
ATOM 776 C C . GLY A 1 97 ? -9.213 11.192 -1.811 1.00 86.06 97 GLY A C 1
ATOM 777 O O . GLY A 1 97 ? -10.341 10.948 -1.384 1.00 86.06 97 GLY A O 1
ATOM 778 N N . LEU A 1 98 ? -8.347 10.229 -2.147 1.00 85.94 98 LEU A N 1
ATOM 779 C CA . LEU A 1 98 ? -8.686 8.801 -2.144 1.00 85.94 98 LEU A CA 1
ATOM 780 C C . LEU A 1 98 ? -8.588 8.155 -0.755 1.00 85.94 98 LEU A C 1
ATOM 782 O O . LEU A 1 98 ? -9.044 7.040 -0.545 1.00 85.94 98 LEU A O 1
ATOM 786 N N . LEU A 1 99 ? -7.939 8.817 0.199 1.00 81.81 99 LEU A N 1
ATOM 787 C CA . LEU A 1 99 ? -7.476 8.180 1.428 1.00 81.81 99 LEU A CA 1
ATOM 788 C C . LEU A 1 99 ? -8.502 8.285 2.560 1.00 81.81 99 LEU A C 1
ATOM 790 O O . LEU A 1 99 ? -8.303 9.001 3.539 1.00 81.81 99 LEU A O 1
ATOM 794 N N . LYS A 1 100 ? -9.619 7.572 2.403 1.00 86.38 100 LYS A N 1
ATOM 795 C CA . LYS A 1 100 ? -10.678 7.468 3.413 1.00 86.38 100 LYS A CA 1
ATOM 796 C C . LYS A 1 100 ? -11.065 6.018 3.611 1.00 86.38 100 LYS A C 1
ATOM 798 O O . LYS A 1 100 ? -11.328 5.312 2.640 1.00 86.38 100 LYS A O 1
ATOM 803 N N . GLY A 1 101 ? -11.120 5.577 4.857 1.00 88.50 101 GLY A N 1
ATOM 804 C CA . GLY A 1 101 ? -11.475 4.204 5.150 1.00 88.50 101 GLY A CA 1
ATOM 805 C C . GLY A 1 101 ? -11.502 3.880 6.629 1.00 88.50 101 GLY A C 1
ATOM 806 O O . GLY A 1 101 ? -11.285 4.751 7.468 1.00 88.50 101 GLY A O 1
ATOM 807 N N . GLU A 1 102 ? -11.807 2.623 6.929 1.00 93.44 102 GLU A N 1
ATOM 808 C CA . GLU A 1 102 ? -11.987 2.160 8.299 1.00 93.44 102 GLU A CA 1
ATOM 809 C C . GLU A 1 102 ? -10.719 1.518 8.857 1.00 93.44 102 GLU A C 1
ATOM 811 O O . GLU A 1 102 ? -10.219 1.964 9.888 1.00 93.44 102 GLU A O 1
ATOM 816 N N . PHE A 1 103 ? -10.171 0.504 8.184 1.00 95.44 103 PHE A N 1
ATOM 817 C CA . PHE A 1 103 ? -9.041 -0.269 8.697 1.00 95.44 103 PHE A CA 1
ATOM 818 C C . PHE A 1 103 ? -7.773 -0.083 7.872 1.00 95.44 103 PHE A C 1
ATOM 820 O O . PHE A 1 103 ? -7.789 -0.151 6.642 1.00 95.44 103 PHE A O 1
ATOM 827 N N . PHE A 1 104 ? -6.654 0.111 8.568 1.00 96.25 104 PHE A N 1
ATOM 828 C CA . PHE A 1 104 ? -5.318 0.008 7.998 1.00 96.25 104 PHE A CA 1
ATOM 829 C C . PHE A 1 104 ? -4.661 -1.285 8.477 1.00 96.25 104 PHE A C 1
ATOM 831 O O . PHE A 1 104 ? -4.487 -1.477 9.681 1.00 96.25 104 PHE A O 1
ATOM 838 N N . VAL A 1 105 ? -4.280 -2.153 7.540 1.00 95.06 105 VAL A N 1
ATOM 839 C CA . VAL A 1 105 ? -3.621 -3.435 7.816 1.00 95.06 105 VAL A CA 1
ATOM 840 C C . VAL A 1 105 ? -2.246 -3.465 7.165 1.00 95.06 105 VAL A C 1
ATOM 842 O O . VAL A 1 105 ? -2.083 -3.130 5.998 1.00 95.06 105 VAL A O 1
ATOM 845 N N . ALA A 1 106 ? -1.235 -3.898 7.907 1.00 92.75 106 ALA A N 1
ATOM 846 C CA . ALA A 1 106 ? 0.121 -4.003 7.382 1.00 92.75 106 ALA A CA 1
ATOM 847 C C . ALA A 1 106 ? 0.930 -5.069 8.126 1.00 92.75 106 ALA A C 1
ATOM 849 O O . ALA A 1 106 ? 0.513 -5.589 9.169 1.00 92.75 106 ALA A O 1
ATOM 850 N N . ASP A 1 107 ? 2.100 -5.413 7.588 1.00 89.38 107 ASP A N 1
ATOM 851 C CA . ASP A 1 107 ? 3.020 -6.323 8.264 1.00 89.38 107 ASP A CA 1
ATOM 852 C C . ASP A 1 107 ? 3.618 -5.736 9.551 1.00 89.38 107 ASP A C 1
ATOM 854 O O . ASP A 1 107 ? 3.635 -4.530 9.800 1.00 89.38 107 ASP A O 1
ATOM 858 N N . SER A 1 108 ? 4.151 -6.625 10.385 1.00 85.56 108 SER A N 1
ATOM 859 C CA . SER A 1 108 ? 4.764 -6.293 11.660 1.00 85.56 108 SER A CA 1
ATOM 860 C C . SER A 1 108 ? 5.937 -5.322 11.589 1.00 85.56 108 SER A C 1
ATOM 862 O O . SER A 1 108 ? 6.221 -4.627 12.570 1.00 85.56 108 SER A O 1
ATOM 864 N N . LEU A 1 109 ? 6.585 -5.210 10.427 1.00 86.00 109 LEU A N 1
ATOM 865 C CA . LEU A 1 109 ? 7.583 -4.176 10.170 1.00 86.00 109 LEU A CA 1
ATOM 866 C C . LEU A 1 109 ? 6.998 -2.764 10.335 1.00 86.00 109 LEU A C 1
ATOM 868 O O . LEU A 1 109 ? 7.640 -1.909 10.955 1.00 86.00 109 LEU A O 1
ATOM 872 N N . TYR A 1 110 ? 5.757 -2.538 9.896 1.00 86.38 110 TYR A N 1
ATOM 873 C CA . TYR A 1 110 ? 5.052 -1.258 10.018 1.00 86.38 110 TYR A CA 1
ATOM 874 C C . TYR A 1 110 ? 4.624 -0.946 11.452 1.00 86.38 110 TYR A C 1
ATOM 876 O O . TYR A 1 110 ? 4.594 0.221 11.839 1.00 86.38 110 TYR A O 1
ATOM 884 N N . GLY A 1 111 ? 4.416 -1.968 12.289 1.00 82.94 111 GLY A N 1
ATOM 885 C CA . GLY A 1 111 ? 4.110 -1.802 13.717 1.00 82.94 111 GLY A CA 1
ATOM 886 C C . GLY A 1 111 ? 5.227 -1.108 14.509 1.00 82.94 111 GLY A C 1
ATOM 887 O O . GLY A 1 111 ? 5.011 -0.622 15.619 1.00 82.94 111 GLY A O 1
ATOM 888 N N . ASN A 1 112 ? 6.436 -1.015 13.944 1.00 84.12 112 ASN A N 1
ATOM 889 C CA . ASN A 1 112 ? 7.555 -0.264 14.518 1.00 84.12 112 ASN A CA 1
ATOM 890 C C . ASN A 1 112 ? 7.711 1.153 13.933 1.00 84.12 112 ASN A C 1
ATOM 892 O O . ASN A 1 112 ? 8.542 1.925 14.416 1.00 84.12 112 ASN A O 1
ATOM 896 N N . ARG A 1 113 ? 6.934 1.522 12.909 1.00 88.50 113 ARG A N 1
ATOM 897 C CA . ARG A 1 113 ? 7.039 2.802 12.193 1.00 88.50 113 ARG A CA 1
ATOM 898 C C . ARG A 1 113 ? 6.024 3.802 12.737 1.00 88.50 113 ARG A C 1
ATOM 900 O O . ARG A 1 113 ? 4.979 4.028 12.141 1.00 88.50 113 ARG A O 1
ATOM 907 N N . ILE A 1 114 ? 6.363 4.440 13.858 1.00 89.19 114 ILE A N 1
ATOM 908 C CA . ILE A 1 114 ? 5.462 5.368 14.571 1.00 89.19 114 ILE A CA 1
ATOM 909 C C . ILE A 1 114 ? 4.880 6.439 13.638 1.00 89.19 114 ILE A C 1
ATOM 911 O O . ILE A 1 114 ? 3.671 6.607 13.619 1.00 89.19 114 ILE A O 1
ATOM 915 N N . LYS A 1 115 ? 5.700 7.067 12.784 1.00 92.50 115 LYS A N 1
ATOM 916 C CA . LYS A 1 115 ? 5.234 8.094 11.832 1.00 92.50 115 LYS A CA 1
ATOM 917 C C . LYS A 1 115 ? 4.163 7.591 10.855 1.00 92.50 115 LYS A C 1
ATOM 919 O O . LYS A 1 115 ? 3.283 8.352 10.470 1.00 92.50 115 LYS A O 1
ATOM 924 N N . VAL A 1 116 ? 4.2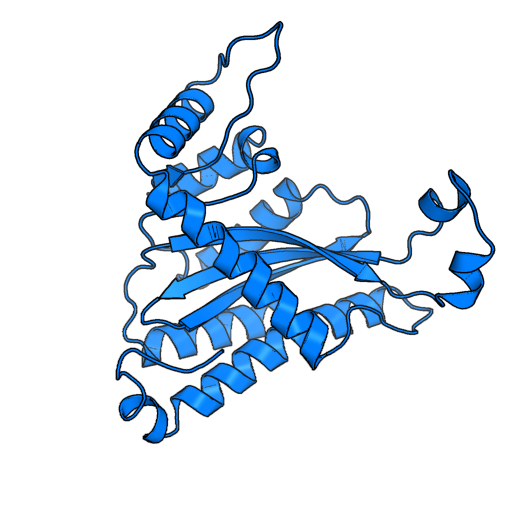39 6.322 10.441 1.00 92.88 116 VAL A N 1
ATOM 925 C CA . VAL A 1 116 ? 3.222 5.696 9.578 1.00 92.88 116 VAL A CA 1
ATOM 926 C C . VAL A 1 116 ? 1.929 5.509 10.368 1.00 92.88 116 VAL A C 1
ATOM 928 O O . VAL A 1 116 ? 0.869 5.924 9.907 1.00 92.88 116 VAL A O 1
ATOM 931 N N . LEU A 1 117 ? 2.027 4.948 11.577 1.00 93.12 117 LEU A N 1
ATOM 932 C CA . LEU A 1 117 ? 0.876 4.736 12.460 1.00 93.12 117 LEU A CA 1
ATOM 933 C C . LEU A 1 117 ? 0.178 6.059 12.807 1.00 93.12 117 LEU A C 1
ATOM 935 O O . LEU A 1 117 ? -1.039 6.152 12.697 1.00 93.12 117 LEU A O 1
ATOM 939 N N . GLU A 1 118 ? 0.943 7.094 13.160 1.00 94.25 118 GLU A N 1
ATOM 940 C CA . GLU A 1 118 ? 0.442 8.450 13.407 1.00 94.25 118 GLU A CA 1
ATOM 941 C C . GLU A 1 118 ? -0.307 8.993 12.193 1.00 94.25 118 GLU A C 1
ATOM 943 O O . GLU A 1 118 ? -1.426 9.484 12.330 1.00 94.25 118 GLU A O 1
ATOM 948 N N . LYS A 1 119 ? 0.273 8.870 10.992 1.00 94.19 119 LYS A N 1
ATOM 949 C CA . LYS A 1 119 ? -0.350 9.381 9.770 1.00 94.19 119 LYS A CA 1
ATOM 950 C C . LYS A 1 119 ? -1.686 8.695 9.486 1.00 94.19 119 LYS A C 1
ATOM 952 O O . LYS A 1 119 ? -2.663 9.391 9.231 1.00 94.19 119 LYS A O 1
ATOM 957 N N . PHE A 1 120 ? -1.760 7.367 9.573 1.00 94.19 120 PHE A N 1
ATOM 958 C CA . PHE A 1 120 ? -3.022 6.643 9.380 1.00 94.19 120 PHE A CA 1
ATOM 959 C C . PHE A 1 120 ? -4.048 6.929 10.479 1.00 94.19 120 PHE A C 1
ATOM 961 O O . PHE A 1 120 ? -5.233 7.066 10.182 1.00 94.19 120 PHE A O 1
ATOM 968 N N . LYS A 1 121 ? -3.605 7.101 11.730 1.00 93.75 121 LYS A N 1
ATOM 969 C CA . LYS A 1 121 ? -4.491 7.482 12.834 1.00 93.75 121 LYS A CA 1
ATOM 970 C C . LYS A 1 121 ? -5.106 8.865 12.616 1.00 93.75 121 LYS A C 1
ATOM 972 O O . LYS A 1 121 ? -6.304 9.030 12.818 1.00 93.75 121 LYS A O 1
ATOM 977 N N . LEU A 1 122 ? -4.309 9.837 12.161 1.00 93.19 122 LEU A N 1
ATOM 978 C CA . LEU A 1 122 ? -4.782 11.180 11.798 1.00 93.19 122 LEU A CA 1
ATOM 979 C C . LEU A 1 122 ? -5.785 11.153 10.638 1.00 93.19 122 LEU A C 1
ATOM 981 O O . LEU A 1 122 ? -6.688 11.979 10.590 1.00 93.19 122 LEU A O 1
ATOM 985 N N . LEU A 1 123 ? -5.644 10.187 9.730 1.00 91.12 123 LEU A N 1
ATOM 986 C CA . LEU A 1 123 ? -6.573 9.946 8.625 1.00 91.12 123 LEU A CA 1
ATOM 987 C C . LEU A 1 123 ? -7.846 9.191 9.062 1.00 91.12 123 LEU A C 1
ATOM 989 O O . LEU A 1 123 ? -8.692 8.893 8.224 1.00 91.12 123 LEU A O 1
ATOM 993 N N . GLY A 1 124 ? -7.996 8.891 10.358 1.00 92.38 124 GLY A N 1
ATOM 994 C CA . GLY A 1 124 ? -9.185 8.259 10.935 1.00 92.38 124 GLY A CA 1
ATOM 995 C C . GLY A 1 124 ? -9.189 6.730 10.904 1.00 92.38 124 GLY A C 1
ATOM 996 O O . GLY A 1 124 ? -10.179 6.126 11.308 1.00 92.38 124 GLY A O 1
ATOM 997 N N . PHE A 1 125 ? -8.098 6.091 10.472 1.00 94.81 125 PHE A N 1
ATOM 998 C CA . PHE A 1 125 ? -8.039 4.635 10.369 1.00 94.81 125 PHE A CA 1
ATOM 999 C C . PHE A 1 125 ? -7.827 3.962 11.728 1.00 94.81 125 PHE A C 1
ATOM 1001 O O . PHE A 1 125 ? -7.028 4.389 12.568 1.00 94.81 125 PHE A O 1
ATOM 1008 N N . LYS A 1 126 ? -8.495 2.823 11.893 1.00 94.94 126 LYS A N 1
ATOM 1009 C CA . LYS A 1 126 ? -8.225 1.813 12.911 1.00 94.94 126 LYS A CA 1
ATOM 1010 C C . LYS A 1 126 ? -6.994 1.004 12.498 1.00 94.94 126 LYS A C 1
ATOM 1012 O O . LYS A 1 126 ? -6.966 0.399 11.427 1.00 94.94 126 LYS A O 1
ATOM 1017 N N . LEU A 1 127 ? -5.966 0.999 13.341 1.00 94.88 127 LEU A N 1
ATOM 1018 C CA . LEU A 1 127 ? -4.664 0.406 13.026 1.00 94.88 127 LEU A CA 1
ATOM 1019 C C . LEU A 1 127 ? -4.644 -1.081 13.397 1.00 94.88 127 LEU A C 1
ATOM 1021 O O . LEU A 1 127 ? -4.496 -1.418 14.563 1.00 94.88 127 LEU A O 1
ATOM 1025 N N . VAL A 1 128 ? -4.750 -1.979 12.424 1.00 94.44 128 VAL A N 1
ATOM 1026 C CA . VAL A 1 128 ? -4.721 -3.436 12.628 1.00 94.44 128 VAL A CA 1
ATOM 1027 C C . VAL A 1 128 ? -3.371 -3.962 12.136 1.00 94.44 128 VAL A C 1
ATOM 1029 O O . VAL A 1 128 ? -3.228 -4.509 11.044 1.00 94.44 128 VAL A O 1
ATOM 1032 N N . VAL A 1 129 ? -2.334 -3.741 12.945 1.00 90.25 129 VAL A N 1
ATOM 1033 C CA . VAL A 1 129 ? -0.945 -4.061 12.589 1.00 90.25 129 VAL A CA 1
ATOM 1034 C C . VAL A 1 129 ? -0.314 -4.900 13.690 1.00 90.25 129 VAL A C 1
ATOM 1036 O O . VAL A 1 129 ? -0.193 -4.462 14.836 1.00 90.25 129 VAL A O 1
ATOM 1039 N N . ASN A 1 130 ? 0.137 -6.103 13.334 1.00 86.81 130 ASN A N 1
ATOM 1040 C CA . ASN A 1 130 ? 0.796 -6.999 14.278 1.00 86.81 130 ASN A CA 1
ATOM 1041 C C . ASN A 1 130 ? 2.054 -6.332 14.849 1.00 86.81 130 ASN A C 1
ATOM 1043 O O . ASN A 1 130 ? 3.023 -6.102 14.137 1.00 86.81 130 ASN A O 1
ATOM 1047 N N . THR A 1 131 ? 2.085 -6.045 16.145 1.00 81.12 131 THR A N 1
ATOM 1048 C CA . THR A 1 131 ? 3.264 -5.44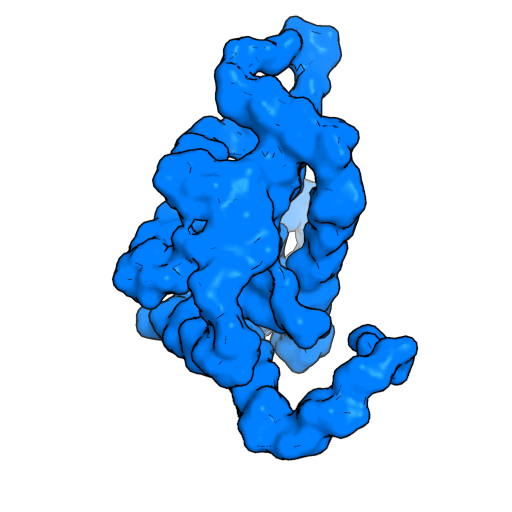4 16.770 1.00 81.12 131 THR A CA 1
ATOM 1049 C C . THR A 1 131 ? 3.979 -6.482 17.622 1.00 81.12 131 THR A C 1
ATOM 1051 O O . THR A 1 131 ? 3.547 -6.798 18.729 1.00 81.12 131 THR A O 1
ATOM 1054 N N . LYS A 1 132 ? 5.116 -6.991 17.129 1.00 70.44 132 LYS A N 1
ATOM 1055 C CA . LYS A 1 132 ? 5.935 -7.950 17.882 1.00 70.44 132 LYS A CA 1
ATOM 1056 C C . LYS A 1 132 ? 6.562 -7.285 19.107 1.00 70.44 132 LYS A C 1
ATOM 1058 O O . LYS A 1 132 ? 7.220 -6.245 19.006 1.00 70.44 132 LYS A O 1
ATOM 1063 N N . GLU A 1 133 ? 6.400 -7.923 20.259 1.00 65.06 133 GLU A N 1
ATOM 1064 C CA . GLU A 1 133 ? 7.184 -7.620 21.452 1.00 65.06 133 GLU A CA 1
ATOM 1065 C C . GLU A 1 133 ? 8.552 -8.291 21.351 1.00 65.06 133 GLU A C 1
ATOM 1067 O O . GLU A 1 133 ? 8.678 -9.438 20.929 1.00 65.06 133 GLU A O 1
ATOM 1072 N N . SER A 1 134 ? 9.600 -7.573 21.743 1.00 56.91 134 SER A N 1
ATOM 1073 C CA . SER A 1 134 ? 10.900 -8.211 21.951 1.00 56.91 134 SER A CA 1
ATOM 1074 C C . SER A 1 134 ? 10.935 -8.790 23.361 1.00 56.91 134 SER A C 1
ATOM 1076 O O . SER A 1 134 ? 10.521 -8.101 24.293 1.00 56.91 134 SER A O 1
ATOM 1078 N N . LEU A 1 135 ? 11.489 -9.997 23.531 1.00 48.78 135 LEU A N 1
ATOM 1079 C CA . LEU A 1 135 ? 11.567 -10.738 24.807 1.00 48.78 135 LEU A CA 1
ATOM 1080 C C . LEU A 1 135 ? 12.083 -9.909 26.004 1.00 48.78 135 LEU A C 1
ATOM 1082 O O . LEU A 1 135 ? 11.835 -10.264 27.149 1.00 48.78 135 LEU A O 1
ATOM 1086 N N . ARG A 1 136 ? 12.797 -8.799 25.758 1.00 51.12 136 ARG A N 1
ATOM 1087 C CA . ARG A 1 136 ? 13.379 -7.917 26.786 1.00 51.12 136 ARG A CA 1
ATOM 1088 C C . ARG A 1 136 ? 12.742 -6.523 26.893 1.00 51.12 136 ARG A C 1
ATOM 1090 O O . ARG A 1 136 ? 13.120 -5.764 27.781 1.00 51.12 136 ARG A O 1
ATOM 1097 N N . ARG A 1 137 ? 11.823 -6.124 26.002 1.00 56.00 137 ARG A N 1
ATOM 1098 C CA . ARG A 1 137 ? 11.200 -4.782 26.027 1.00 56.00 137 ARG A CA 1
ATOM 1099 C C . ARG A 1 137 ? 9.703 -4.862 25.744 1.00 56.00 137 ARG A C 1
ATOM 1101 O O . ARG A 1 137 ? 9.301 -5.129 24.613 1.00 56.00 137 ARG A O 1
ATOM 1108 N N . ARG A 1 138 ? 8.905 -4.531 26.767 1.00 60.50 138 ARG A N 1
ATOM 1109 C CA . ARG A 1 138 ? 7.469 -4.232 26.639 1.00 60.50 138 ARG A CA 1
ATOM 1110 C C . ARG A 1 138 ? 7.255 -3.049 25.690 1.00 60.50 138 ARG A C 1
ATOM 1112 O O . ARG A 1 138 ? 8.069 -2.119 25.667 1.00 60.50 138 ARG A O 1
ATOM 1119 N N . ILE A 1 139 ? 6.152 -3.055 24.943 1.00 63.69 139 ILE A N 1
ATOM 1120 C CA . ILE A 1 139 ? 5.753 -1.915 24.109 1.00 63.69 139 ILE A CA 1
ATOM 1121 C C . ILE A 1 139 ? 5.477 -0.715 25.021 1.00 63.69 139 ILE A C 1
ATOM 1123 O O . ILE A 1 139 ? 4.598 -0.756 25.879 1.00 63.69 139 ILE A O 1
ATOM 1127 N N . ARG A 1 140 ? 6.244 0.366 24.845 1.00 70.25 140 ARG A N 1
ATOM 1128 C CA . ARG A 1 140 ? 6.079 1.606 25.622 1.00 70.25 140 ARG A CA 1
ATOM 1129 C C . ARG A 1 140 ? 5.195 2.636 24.920 1.00 70.25 140 ARG A C 1
ATOM 1131 O O . ARG A 1 140 ? 4.510 3.389 25.597 1.00 70.25 140 ARG A O 1
ATOM 1138 N N . HIS A 1 141 ? 5.201 2.658 23.586 1.00 81.44 141 HIS A N 1
ATOM 1139 C CA . HIS A 1 141 ? 4.505 3.687 22.814 1.00 81.44 141 HIS A CA 1
ATOM 1140 C C . HIS A 1 141 ? 2.986 3.430 22.760 1.00 81.44 141 HIS A C 1
ATOM 1142 O O . HIS A 1 141 ? 2.608 2.326 22.362 1.00 81.44 141 HIS A O 1
ATOM 1148 N N . PRO A 1 142 ? 2.125 4.419 23.073 1.00 85.19 142 PRO A N 1
ATOM 1149 C CA . PRO A 1 142 ? 0.667 4.252 23.098 1.00 85.19 142 PRO A CA 1
ATOM 1150 C C . PRO A 1 142 ? 0.085 3.693 21.794 1.00 85.19 142 PRO A C 1
ATOM 1152 O O . PRO A 1 142 ? -0.551 2.647 21.820 1.00 85.19 142 PRO A O 1
ATOM 115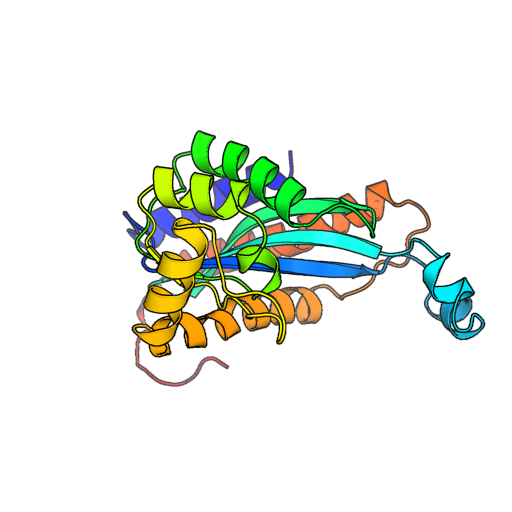5 N N . LEU A 1 143 ? 0.421 4.288 20.641 1.00 87.00 143 LEU A N 1
ATOM 1156 C CA . LEU A 1 143 ? -0.080 3.829 19.330 1.00 87.00 143 LEU A CA 1
ATOM 1157 C C . LEU A 1 143 ? 0.284 2.380 18.994 1.00 87.00 143 LEU A C 1
ATOM 1159 O O . LEU A 1 143 ? -0.435 1.699 18.275 1.00 87.00 143 LEU A O 1
ATOM 1163 N N . ARG A 1 144 ? 1.419 1.895 19.504 1.00 86.62 144 ARG A N 1
ATOM 1164 C CA . ARG A 1 144 ? 1.850 0.515 19.276 1.00 86.62 144 ARG A CA 1
ATOM 1165 C C . ARG A 1 144 ? 1.080 -0.473 20.149 1.00 86.62 144 ARG A C 1
ATOM 1167 O O . ARG A 1 144 ? 0.909 -1.616 19.742 1.00 86.62 144 ARG A O 1
ATOM 1174 N N . LYS A 1 145 ? 0.648 -0.048 21.343 1.00 86.81 145 LYS A N 1
ATOM 1175 C CA . LYS A 1 145 ? -0.251 -0.841 22.191 1.00 86.81 145 LYS A CA 1
ATOM 1176 C C . LYS A 1 145 ? -1.632 -0.906 21.559 1.00 86.81 145 LYS A C 1
ATOM 1178 O O . LYS A 1 145 ? -2.135 -1.999 21.359 1.00 86.81 145 LYS A O 1
ATOM 1183 N N . GLU A 1 146 ? -2.150 0.243 21.135 1.00 88.62 146 GLU A N 1
ATOM 1184 C CA . GLU A 1 146 ? -3.429 0.330 20.432 1.00 88.62 146 GLU A CA 1
ATOM 1185 C C . GLU A 1 146 ? -3.439 -0.556 19.177 1.00 88.62 146 GLU A C 1
ATOM 1187 O O . GLU A 1 146 ? -4.332 -1.377 19.008 1.00 88.62 146 GLU A O 1
ATOM 1192 N N . ALA A 1 147 ? -2.405 -0.473 18.331 1.00 89.31 147 ALA A N 1
ATOM 1193 C CA . ALA A 1 147 ? -2.310 -1.314 17.137 1.00 89.31 147 ALA A CA 1
ATOM 1194 C C . ALA A 1 147 ? -2.263 -2.818 17.464 1.00 89.31 147 ALA A C 1
ATOM 1196 O O . ALA A 1 147 ? -2.813 -3.633 16.722 1.00 89.31 147 ALA A O 1
ATOM 1197 N N . LYS A 1 148 ? -1.625 -3.192 18.582 1.00 89.62 148 LYS A N 1
ATOM 1198 C CA . LYS A 1 148 ? -1.587 -4.575 19.070 1.00 89.62 148 LYS A CA 1
ATOM 1199 C C . LYS A 1 148 ? -2.962 -5.037 19.562 1.00 89.62 148 LYS A C 1
ATOM 1201 O O . LYS A 1 148 ? -3.396 -6.110 19.163 1.00 89.62 148 LYS A O 1
ATOM 1206 N N . GLU A 1 149 ? -3.650 -4.237 20.370 1.00 90.62 149 GLU A N 1
ATOM 1207 C CA . GLU A 1 149 ? -5.006 -4.533 20.859 1.00 90.62 149 GLU A CA 1
ATOM 1208 C C . GLU A 1 149 ? -5.997 -4.676 19.694 1.00 90.62 149 GLU A C 1
ATOM 1210 O O . GLU A 1 149 ? -6.780 -5.627 19.635 1.00 90.62 149 GLU A O 1
ATOM 1215 N N . MET A 1 150 ? -5.902 -3.782 18.707 1.00 92.94 150 MET A N 1
ATOM 1216 C CA . MET A 1 150 ? -6.706 -3.838 17.489 1.00 92.94 150 MET A CA 1
ATOM 1217 C C . MET A 1 150 ? -6.403 -5.076 16.646 1.00 92.94 150 MET A C 1
ATOM 1219 O O . MET A 1 150 ? -7.336 -5.702 16.146 1.00 92.94 150 MET A O 1
ATOM 1223 N N . TYR A 1 151 ? -5.132 -5.464 16.523 1.00 91.88 151 TYR A N 1
ATOM 1224 C CA . TYR A 1 151 ? -4.730 -6.720 15.887 1.00 91.88 151 TYR A CA 1
ATOM 1225 C C . TYR A 1 151 ? -5.292 -7.951 16.614 1.00 91.88 151 TYR A C 1
ATOM 1227 O O . TYR A 1 151 ? -5.786 -8.873 15.969 1.00 91.88 151 TYR A O 1
ATOM 1235 N N . GLU A 1 152 ? -5.238 -7.973 17.947 1.00 90.06 152 GLU A N 1
ATOM 1236 C CA . GLU A 1 152 ? -5.735 -9.095 18.749 1.00 90.06 152 GLU A CA 1
ATOM 1237 C C . GLU A 1 152 ? -7.260 -9.232 18.678 1.00 90.06 152 GLU A C 1
ATOM 1239 O O . GLU A 1 152 ? -7.756 -10.357 18.617 1.00 90.06 152 GLU A O 1
ATOM 1244 N N . THR A 1 153 ? -7.977 -8.108 18.620 1.00 92.81 153 THR A N 1
ATOM 1245 C CA . THR A 1 153 ? -9.447 -8.064 18.564 1.00 92.81 153 THR A CA 1
ATOM 1246 C C . THR A 1 153 ? -9.995 -8.319 17.154 1.00 92.81 153 THR A C 1
ATOM 1248 O O . THR A 1 153 ? -11.051 -8.921 17.016 1.00 92.81 153 THR A O 1
ATOM 1251 N N . ASN A 1 154 ? -9.278 -7.901 16.103 1.00 93.94 154 ASN A N 1
ATOM 1252 C CA . ASN A 1 154 ? -9.740 -7.946 14.705 1.00 93.94 154 ASN A CA 1
ATOM 1253 C C . ASN A 1 154 ? -8.850 -8.868 13.852 1.00 93.94 154 ASN A C 1
ATOM 1255 O O . ASN A 1 154 ? -8.337 -8.479 12.796 1.00 93.94 154 ASN A O 1
ATOM 1259 N N . ARG A 1 155 ? -8.598 -10.093 14.334 1.00 91.69 155 ARG A N 1
ATOM 1260 C CA . ARG A 1 155 ? -7.735 -11.062 13.628 1.00 91.69 155 ARG A CA 1
ATOM 1261 C C . ARG A 1 155 ? -8.286 -11.471 12.265 1.00 91.69 155 ARG A C 1
ATOM 1263 O O . ARG A 1 155 ? -7.508 -11.749 11.357 1.00 91.69 155 ARG A O 1
ATOM 1270 N N . ASP A 1 156 ? -9.602 -11.509 12.127 1.00 92.69 156 ASP A N 1
ATOM 1271 C CA . ASP A 1 156 ? -10.324 -11.754 10.880 1.00 92.69 156 ASP A CA 1
ATOM 1272 C C . ASP A 1 156 ? -10.022 -10.670 9.832 1.00 92.69 156 ASP A C 1
ATOM 1274 O O . ASP A 1 156 ? -9.701 -10.985 8.684 1.00 92.69 156 ASP A O 1
ATOM 1278 N N . ILE A 1 157 ? -10.019 -9.397 10.241 1.00 92.94 157 ILE A N 1
ATOM 1279 C CA . ILE A 1 157 ? -9.634 -8.272 9.380 1.00 92.94 157 ILE A CA 1
ATOM 1280 C C . ILE A 1 157 ? -8.149 -8.340 9.037 1.00 92.94 157 ILE A C 1
ATOM 1282 O O . ILE A 1 157 ? -7.780 -8.150 7.880 1.00 92.94 157 ILE A O 1
ATOM 1286 N N . TYR A 1 158 ? -7.289 -8.668 10.006 1.00 93.19 158 TYR A N 1
ATOM 1287 C CA . TYR A 1 158 ? -5.865 -8.855 9.730 1.00 93.19 158 TYR A CA 1
ATOM 1288 C C . TYR A 1 158 ? -5.620 -9.977 8.717 1.00 93.19 158 TYR A C 1
ATOM 1290 O O . TYR A 1 158 ? -4.771 -9.829 7.841 1.00 93.19 158 TYR A O 1
ATOM 1298 N N . TRP A 1 159 ? -6.369 -11.082 8.796 1.00 91.75 159 TRP A N 1
ATOM 1299 C CA . TRP A 1 159 ? -6.223 -12.196 7.861 1.00 91.75 159 TRP A CA 1
ATOM 1300 C C . TRP A 1 159 ? -6.417 -11.737 6.417 1.00 91.75 159 TRP A C 1
ATOM 1302 O O . TRP A 1 159 ? -5.639 -12.135 5.556 1.00 91.75 159 TRP A O 1
ATOM 1312 N N . LYS A 1 160 ? -7.348 -10.805 6.153 1.00 92.69 160 LYS A N 1
ATOM 1313 C CA . LYS A 1 160 ? -7.570 -10.215 4.818 1.00 92.69 160 LYS A CA 1
ATOM 1314 C C . LYS A 1 160 ? -6.310 -9.582 4.202 1.00 92.69 160 LYS A C 1
ATOM 1316 O O . LYS A 1 160 ? -6.308 -9.363 2.993 1.00 92.69 160 LYS A O 1
ATOM 1321 N N . ARG A 1 161 ? -5.219 -9.372 4.958 1.00 94.12 161 ARG A N 1
ATOM 1322 C CA . ARG A 1 161 ? -3.901 -8.990 4.420 1.00 94.12 161 ARG A CA 1
ATOM 1323 C C . ARG A 1 161 ? -3.429 -9.899 3.285 1.00 94.12 161 ARG A C 1
ATOM 1325 O O . ARG A 1 161 ? -2.783 -9.404 2.375 1.00 94.12 161 ARG A O 1
ATOM 1332 N N . TYR A 1 162 ? -3.782 -11.187 3.256 1.00 93.75 162 TYR A N 1
ATOM 1333 C CA . TYR A 1 162 ? -3.381 -12.060 2.138 1.00 93.75 162 TYR A CA 1
ATOM 1334 C C . TYR A 1 162 ? -3.818 -11.509 0.761 1.00 93.75 162 TYR A C 1
ATOM 1336 O O . TYR A 1 162 ? -3.223 -11.844 -0.259 1.00 93.75 162 TYR A O 1
ATOM 1344 N N . ARG A 1 163 ? -4.833 -10.631 0.708 1.00 95.00 163 ARG A N 1
ATOM 1345 C CA . ARG A 1 163 ? -5.304 -9.978 -0.522 1.00 95.00 163 ARG A CA 1
ATOM 1346 C C . ARG A 1 163 ? -4.256 -9.073 -1.169 1.00 95.00 163 ARG A C 1
ATOM 1348 O O . ARG A 1 163 ? -4.230 -8.999 -2.395 1.00 95.00 163 ARG A O 1
ATOM 1355 N N . ILE A 1 164 ? -3.405 -8.4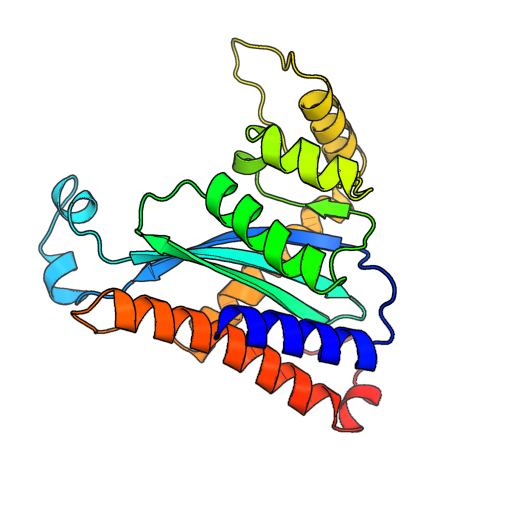00 -0.387 1.00 95.56 164 ILE A N 1
ATOM 1356 C CA . ILE A 1 164 ? -2.305 -7.604 -0.956 1.00 95.56 164 ILE A CA 1
ATOM 1357 C C . ILE A 1 164 ? -1.237 -8.516 -1.569 1.00 95.56 164 ILE A C 1
ATOM 1359 O O . ILE A 1 164 ? -0.785 -8.256 -2.682 1.00 95.56 164 ILE A O 1
ATOM 1363 N N . GLU A 1 165 ? -0.921 -9.634 -0.910 1.00 93.69 165 GLU A N 1
ATOM 1364 C CA . GLU A 1 165 ? 0.030 -10.634 -1.406 1.00 93.69 165 GLU A CA 1
ATOM 1365 C C . GLU A 1 165 ? -0.486 -11.273 -2.707 1.00 93.69 165 GLU A C 1
ATOM 1367 O O . GLU A 1 165 ? 0.262 -11.377 -3.677 1.00 93.69 165 GLU A O 1
ATOM 1372 N N . GLN A 1 166 ? -1.784 -11.597 -2.775 1.00 94.81 166 GLN A N 1
ATOM 1373 C CA . GLN A 1 166 ? -2.445 -12.066 -3.999 1.00 94.81 166 GLN A CA 1
ATOM 1374 C C . GLN A 1 166 ? -2.378 -11.031 -5.126 1.00 94.81 166 GLN A C 1
ATOM 1376 O O . GLN A 1 166 ? -1.974 -11.369 -6.234 1.00 94.81 166 GLN A O 1
ATOM 1381 N N . ALA A 1 167 ? -2.723 -9.766 -4.859 1.00 96.44 167 ALA A N 1
ATOM 1382 C CA . ALA A 1 167 ? -2.689 -8.717 -5.878 1.00 96.44 167 ALA A CA 1
ATOM 1383 C C . ALA A 1 167 ? -1.269 -8.507 -6.435 1.00 96.44 167 ALA A C 1
ATOM 1385 O O . ALA A 1 167 ? -1.081 -8.404 -7.647 1.00 96.44 167 ALA A O 1
ATOM 1386 N N . ILE A 1 168 ? -0.253 -8.485 -5.564 1.00 94.81 168 ILE A N 1
ATOM 1387 C CA . ILE A 1 168 ? 1.157 -8.415 -5.977 1.00 94.81 168 ILE A CA 1
ATOM 1388 C C . ILE A 1 168 ? 1.554 -9.671 -6.766 1.00 94.81 168 ILE A C 1
ATOM 1390 O O . ILE A 1 168 ? 2.257 -9.558 -7.772 1.00 94.81 168 ILE A O 1
ATOM 1394 N N . GLY A 1 169 ? 1.101 -10.848 -6.328 1.00 94.50 169 GLY A N 1
ATOM 1395 C CA . GLY A 1 169 ? 1.307 -12.127 -7.006 1.00 94.50 169 GLY A CA 1
ATOM 1396 C C . GLY A 1 169 ? 0.796 -12.103 -8.443 1.00 94.50 169 GLY A C 1
ATOM 1397 O O . GLY A 1 169 ? 1.575 -12.365 -9.353 1.00 94.50 169 GLY A O 1
ATOM 1398 N N . ILE A 1 170 ? -0.448 -11.664 -8.654 1.00 95.00 170 ILE A N 1
ATOM 1399 C CA . ILE A 1 170 ? -1.059 -11.529 -9.986 1.00 95.00 170 ILE A CA 1
ATOM 1400 C C . ILE A 1 170 ? -0.234 -10.590 -10.871 1.00 95.00 170 ILE A C 1
ATOM 1402 O O . ILE A 1 170 ? 0.067 -10.912 -12.016 1.00 95.00 170 ILE A O 1
ATOM 1406 N N . VAL A 1 171 ? 0.195 -9.437 -10.345 1.00 95.56 171 VAL A N 1
ATOM 1407 C CA . VAL A 1 171 ? 1.042 -8.500 -11.105 1.00 95.56 171 VAL A CA 1
ATOM 1408 C C . VAL A 1 171 ? 2.354 -9.162 -11.539 1.00 95.56 171 VAL A C 1
ATOM 1410 O O . VAL A 1 171 ? 2.790 -8.991 -12.679 1.00 95.56 171 VAL A O 1
ATOM 1413 N N . LYS A 1 172 ? 2.995 -9.917 -10.644 1.00 92.75 172 LYS A N 1
ATOM 1414 C CA . LYS A 1 172 ? 4.248 -10.620 -10.945 1.00 92.75 172 LYS A CA 1
ATOM 1415 C C . LYS A 1 172 ? 4.051 -11.774 -11.920 1.00 92.75 172 LYS A C 1
ATOM 1417 O O . LYS A 1 172 ? 4.912 -11.986 -12.766 1.00 92.75 172 LYS A O 1
ATOM 1422 N N . GLU A 1 173 ? 2.936 -12.483 -11.830 1.00 92.62 173 GLU A N 1
ATOM 1423 C CA . GLU A 1 173 ? 2.603 -13.584 -12.729 1.00 92.62 173 GLU A CA 1
ATOM 1424 C C . GLU A 1 173 ? 2.290 -13.078 -14.142 1.00 92.62 173 GLU A C 1
ATOM 1426 O O . GLU A 1 173 ? 2.882 -13.548 -15.111 1.00 92.62 173 GLU A O 1
ATOM 1431 N N . CYS A 1 174 ? 1.443 -12.053 -14.273 1.00 91.38 174 CYS A N 1
ATOM 1432 C CA . CYS A 1 174 ? 1.044 -11.519 -15.575 1.00 91.38 174 CYS A CA 1
ATOM 1433 C C . CYS A 1 174 ? 2.161 -10.750 -16.294 1.00 91.38 174 CYS A C 1
ATOM 1435 O O . CYS A 1 174 ? 2.212 -10.749 -17.523 1.00 91.38 174 CYS A O 1
ATOM 1437 N N . PHE A 1 175 ? 3.033 -10.053 -15.555 1.00 91.00 175 PHE A N 1
ATOM 1438 C CA . PHE A 1 175 ? 3.991 -9.105 -16.144 1.00 91.00 175 PHE A CA 1
ATOM 1439 C C . PHE A 1 175 ? 5.463 -9.393 -15.807 1.00 91.00 175 PHE A C 1
ATOM 1441 O O . PHE A 1 175 ? 6.351 -8.597 -16.147 1.00 91.00 175 PHE A O 1
ATOM 1448 N N . GLY A 1 176 ? 5.731 -10.508 -15.129 1.00 86.00 176 GLY A N 1
ATOM 1449 C CA . GLY A 1 176 ? 7.055 -10.913 -14.668 1.00 86.00 176 GLY A CA 1
ATOM 1450 C C . GLY A 1 176 ? 7.523 -10.181 -13.406 1.00 86.00 176 GLY A C 1
ATOM 1451 O O . GLY A 1 176 ? 7.157 -9.036 -13.130 1.00 86.00 176 GLY A O 1
ATOM 1452 N N . ASP A 1 177 ? 8.404 -10.836 -12.650 1.00 83.31 177 ASP A N 1
ATOM 1453 C CA . ASP A 1 177 ? 9.036 -10.311 -11.434 1.00 83.31 177 ASP A CA 1
ATOM 1454 C C . ASP A 1 177 ? 10.436 -9.715 -11.686 1.00 83.31 177 ASP A C 1
ATOM 1456 O O . ASP A 1 177 ? 11.055 -9.164 -10.767 1.00 83.31 177 ASP A O 1
ATOM 1460 N N . ARG A 1 178 ? 10.939 -9.816 -12.925 1.00 82.25 178 ARG A N 1
ATOM 1461 C CA . ARG A 1 178 ? 12.252 -9.313 -13.336 1.00 82.25 178 ARG A CA 1
ATOM 1462 C C . ARG A 1 178 ? 12.226 -8.577 -14.661 1.00 82.25 178 ARG A C 1
ATOM 1464 O O . ARG A 1 178 ? 11.562 -8.965 -15.616 1.00 82.25 178 ARG A O 1
ATOM 1471 N N . ASP A 1 179 ? 13.050 -7.546 -14.720 1.00 77.06 179 ASP A N 1
ATOM 1472 C CA . ASP A 1 179 ? 13.441 -6.868 -15.938 1.00 77.06 179 ASP A CA 1
ATOM 1473 C C . ASP A 1 179 ? 14.846 -7.320 -16.354 1.00 77.06 179 ASP A C 1
ATOM 1475 O O . ASP A 1 179 ? 15.725 -7.480 -15.524 1.00 77.06 179 ASP A O 1
ATOM 1479 N N . TYR A 1 180 ? 15.098 -7.513 -17.644 1.00 74.12 180 TYR A N 1
ATOM 1480 C CA . TYR A 1 180 ? 16.451 -7.753 -18.162 1.00 74.12 180 TYR A CA 1
ATOM 1481 C C . TYR A 1 180 ? 17.043 -6.426 -18.653 1.00 74.12 180 TYR A C 1
ATOM 1483 O O . TYR A 1 180 ? 17.283 -6.230 -19.843 1.00 74.12 180 TYR A O 1
ATOM 1491 N N . THR A 1 181 ? 17.168 -5.439 -17.759 1.00 74.3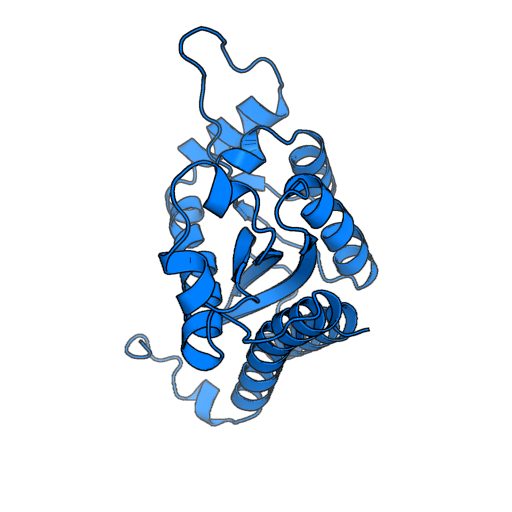1 181 THR A N 1
ATOM 1492 C CA . THR A 1 181 ? 17.584 -4.073 -18.121 1.00 74.31 181 THR A CA 1
ATOM 1493 C C . THR A 1 181 ? 18.774 -3.606 -17.304 1.00 74.31 181 THR A C 1
ATOM 1495 O O . THR A 1 181 ? 18.735 -3.538 -16.089 1.00 74.31 181 THR A O 1
ATOM 1498 N N . LYS A 1 182 ? 19.829 -3.129 -17.965 1.00 71.31 182 LYS A N 1
ATOM 1499 C CA . LYS A 1 182 ? 21.006 -2.593 -17.258 1.00 71.31 182 LYS A CA 1
ATOM 1500 C C . LYS A 1 182 ? 20.753 -1.232 -16.589 1.00 71.31 182 LYS A C 1
ATOM 1502 O O . LYS A 1 182 ? 21.571 -0.776 -15.797 1.00 71.31 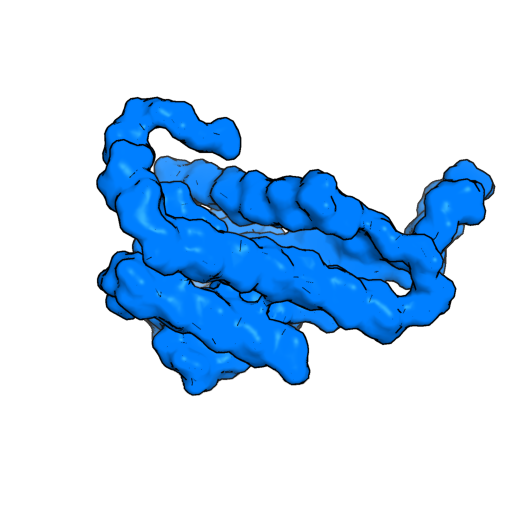182 LYS A O 1
ATOM 1507 N N . LYS A 1 183 ? 19.650 -0.546 -16.922 1.00 80.81 183 LYS A N 1
ATOM 1508 C CA . LYS A 1 183 ? 19.337 0.803 -16.418 1.00 80.81 183 LYS A CA 1
ATOM 1509 C C . LYS A 1 183 ? 18.228 0.756 -15.365 1.00 80.81 183 LYS A C 1
ATOM 1511 O O . LYS A 1 183 ? 17.075 0.490 -15.701 1.00 80.81 183 LYS A O 1
ATOM 1516 N N . PHE A 1 184 ? 18.564 1.134 -14.130 1.00 82.69 184 PHE A N 1
ATOM 1517 C CA . PHE A 1 184 ? 17.634 1.195 -12.992 1.00 82.69 184 PHE A CA 1
ATOM 1518 C C . PHE A 1 184 ? 16.387 2.051 -13.259 1.00 82.69 184 PHE A C 1
ATOM 1520 O O . PHE A 1 184 ? 15.276 1.624 -12.976 1.00 82.69 184 PHE A O 1
ATOM 1527 N N . TYR A 1 185 ? 16.546 3.233 -13.861 1.00 86.25 185 TYR A N 1
ATOM 1528 C CA . TYR A 1 185 ? 15.413 4.110 -14.188 1.00 86.25 185 TYR A CA 1
ATOM 1529 C C . TYR A 1 185 ? 14.375 3.423 -15.092 1.00 86.25 185 TYR A C 1
ATOM 1531 O O . TYR A 1 185 ? 13.172 3.548 -14.875 1.00 86.25 185 TYR A O 1
ATOM 1539 N N . LEU A 1 186 ? 14.836 2.637 -16.073 1.00 87.62 186 LEU A N 1
ATOM 1540 C CA . LEU A 1 186 ? 13.938 1.861 -16.928 1.00 87.62 186 LEU A CA 1
ATOM 1541 C C . LEU A 1 186 ? 13.242 0.748 -16.139 1.00 87.62 186 LEU A C 1
ATOM 1543 O O . LEU A 1 186 ? 12.063 0.507 -16.370 1.00 87.62 186 LEU A O 1
ATOM 1547 N N . ALA A 1 187 ? 13.935 0.108 -15.194 1.00 88.75 187 ALA A N 1
ATOM 1548 C CA . ALA A 1 187 ? 13.329 -0.883 -14.305 1.00 88.75 187 ALA A CA 1
ATOM 1549 C C . ALA A 1 187 ? 12.234 -0.271 -13.417 1.00 88.75 187 ALA A C 1
ATOM 1551 O O . ALA A 1 187 ? 11.166 -0.859 -13.262 1.00 88.75 187 ALA A O 1
ATOM 1552 N N . GLN A 1 188 ? 12.454 0.936 -12.882 1.00 91.38 188 GLN A N 1
ATOM 1553 C CA . GLN A 1 188 ? 11.434 1.657 -12.113 1.00 91.38 188 GLN A CA 1
ATOM 1554 C C . GLN A 1 188 ? 10.199 1.959 -12.964 1.00 91.38 188 GLN A C 1
ATOM 1556 O O . GLN A 1 188 ? 9.078 1.683 -12.541 1.00 91.38 188 GLN A O 1
ATOM 1561 N N . ILE A 1 189 ? 10.398 2.477 -14.182 1.00 93.19 189 ILE A N 1
ATOM 1562 C CA . ILE A 1 189 ? 9.298 2.733 -15.121 1.00 93.19 189 ILE A CA 1
ATOM 1563 C C . ILE A 1 189 ? 8.526 1.449 -15.406 1.00 93.19 189 ILE A C 1
ATOM 1565 O O . ILE A 1 189 ? 7.306 1.443 -15.275 1.00 93.19 189 ILE A O 1
ATOM 1569 N N . LYS A 1 190 ? 9.222 0.366 -15.772 1.00 93.19 190 LYS A N 1
ATOM 1570 C CA . LYS A 1 190 ? 8.584 -0.917 -16.078 1.00 93.19 190 LYS A CA 1
ATOM 1571 C C . LYS A 1 190 ? 7.796 -1.435 -14.886 1.00 93.19 190 LYS A C 1
ATOM 1573 O O . LYS A 1 190 ? 6.635 -1.780 -15.051 1.00 93.19 190 LYS A O 1
ATOM 1578 N N . THR A 1 191 ? 8.373 -1.383 -13.689 1.00 94.25 191 THR A N 1
ATOM 1579 C CA . THR A 1 191 ? 7.693 -1.759 -12.444 1.00 94.25 191 THR A CA 1
ATOM 1580 C C . THR A 1 191 ? 6.391 -0.980 -12.260 1.00 94.25 191 THR A C 1
ATOM 1582 O O . THR A 1 191 ? 5.341 -1.594 -12.109 1.00 94.25 191 THR A O 1
ATOM 1585 N N . LEU A 1 192 ? 6.416 0.352 -12.374 1.00 96.62 192 LEU A N 1
ATOM 1586 C CA . LEU A 1 192 ? 5.204 1.176 -12.284 1.00 96.62 192 LEU A CA 1
ATOM 1587 C C . LEU A 1 192 ? 4.184 0.863 -13.392 1.00 96.62 192 LEU A C 1
ATOM 1589 O O . LEU A 1 192 ? 2.983 0.874 -13.130 1.00 96.62 192 LEU A O 1
ATOM 1593 N N . ILE A 1 193 ? 4.640 0.565 -14.614 1.00 96.81 193 ILE A N 1
ATOM 1594 C CA . ILE A 1 193 ? 3.763 0.172 -15.726 1.00 96.81 193 ILE A CA 1
ATOM 1595 C C . ILE A 1 193 ? 3.014 -1.124 -15.406 1.00 96.81 193 ILE A C 1
ATOM 1597 O O . ILE A 1 193 ? 1.838 -1.197 -15.736 1.00 96.81 193 ILE A O 1
ATOM 1601 N N . ARG A 1 194 ? 3.627 -2.111 -14.736 1.00 96.75 194 ARG A N 1
ATOM 1602 C CA . ARG A 1 194 ? 2.943 -3.368 -14.364 1.00 96.75 194 ARG A CA 1
ATOM 1603 C C . ARG A 1 194 ? 1.717 -3.112 -13.484 1.00 96.75 194 ARG A C 1
ATOM 1605 O O . ARG A 1 194 ? 0.623 -3.584 -13.777 1.00 96.75 194 ARG A O 1
ATOM 1612 N N . PHE A 1 195 ? 1.885 -2.301 -12.439 1.00 98.00 195 PHE A N 1
ATOM 1613 C CA . PHE A 1 195 ? 0.786 -1.929 -11.544 1.00 98.00 195 PHE A CA 1
ATOM 1614 C C . PHE A 1 195 ? -0.263 -1.055 -12.237 1.00 98.00 195 PHE A C 1
ATOM 1616 O O . PHE A 1 195 ? -1.461 -1.230 -12.021 1.00 98.00 195 PHE A O 1
ATOM 1623 N N . LEU A 1 196 ? 0.171 -0.137 -13.107 1.00 98.12 196 LEU A N 1
ATOM 1624 C CA . LEU A 1 196 ? -0.749 0.652 -13.921 1.00 98.12 196 LEU A CA 1
ATOM 1625 C C . LEU A 1 196 ? -1.563 -0.240 -14.865 1.00 98.12 196 LEU A C 1
ATOM 1627 O O . LEU A 1 196 ? -2.776 -0.085 -14.933 1.00 98.12 196 LEU A O 1
ATOM 1631 N N . ALA A 1 197 ? -0.919 -1.180 -15.559 1.00 97.56 197 ALA A N 1
ATOM 1632 C CA . ALA A 1 197 ? -1.563 -2.106 -16.482 1.00 97.56 197 ALA A CA 1
ATOM 1633 C C . ALA A 1 197 ? -2.598 -2.982 -15.769 1.00 97.56 197 ALA A C 1
ATOM 1635 O O . ALA A 1 197 ? -3.695 -3.153 -16.293 1.00 97.56 197 ALA A O 1
ATOM 1636 N N . TYR A 1 198 ? -2.297 -3.450 -14.553 1.00 97.75 198 TYR A N 1
ATOM 1637 C CA . TYR A 1 198 ? -3.268 -4.145 -13.707 1.00 97.75 198 TYR A CA 1
ATOM 1638 C C . TYR A 1 198 ? -4.513 -3.283 -13.442 1.00 97.75 198 TYR A C 1
ATOM 1640 O O . TYR A 1 198 ? -5.630 -3.705 -13.739 1.00 97.75 198 TYR A O 1
ATOM 1648 N N . ASN A 1 199 ? -4.339 -2.050 -12.947 1.00 97.88 199 ASN A N 1
ATOM 1649 C CA . ASN A 1 199 ? -5.471 -1.161 -12.665 1.00 97.88 199 ASN A CA 1
ATOM 1650 C C . ASN A 1 199 ? -6.257 -0.803 -13.938 1.00 97.88 199 ASN A C 1
ATOM 1652 O O . ASN A 1 199 ? -7.482 -0.754 -13.910 1.00 97.88 199 ASN A O 1
ATOM 1656 N N . VAL A 1 200 ? -5.577 -0.557 -15.060 1.00 97.44 200 VAL A N 1
ATOM 1657 C CA . VAL A 1 200 ? -6.223 -0.266 -16.349 1.00 97.44 200 VAL A CA 1
ATOM 1658 C C . VAL A 1 200 ? -7.029 -1.467 -16.835 1.00 97.44 200 VAL A C 1
ATOM 1660 O O . VAL A 1 200 ? -8.179 -1.298 -17.229 1.00 97.44 200 VAL A O 1
ATOM 1663 N N . GLY A 1 201 ? -6.457 -2.672 -16.779 1.00 95.62 201 GLY A N 1
ATOM 1664 C CA . GLY A 1 201 ? -7.144 -3.905 -17.157 1.00 95.62 201 GLY A CA 1
ATOM 1665 C C . GLY A 1 201 ? -8.393 -4.130 -16.312 1.00 95.62 201 GLY A C 1
ATOM 1666 O O . GLY A 1 201 ? -9.471 -4.351 -16.856 1.00 95.62 201 GLY A O 1
ATOM 1667 N N . LEU A 1 202 ? -8.278 -3.965 -14.993 1.00 95.25 202 LEU A N 1
ATOM 1668 C CA . LEU A 1 202 ? -9.416 -4.049 -14.085 1.00 95.25 202 LEU A CA 1
ATOM 1669 C C . LEU A 1 202 ? -10.480 -2.986 -14.387 1.00 95.25 202 LEU A C 1
ATOM 1671 O O . LEU A 1 202 ? -11.661 -3.307 -14.460 1.00 95.25 202 LEU A O 1
ATOM 1675 N N . PHE A 1 203 ? -10.078 -1.732 -14.603 1.00 96.00 203 PHE A N 1
ATOM 1676 C CA . PHE A 1 203 ? -10.998 -0.662 -14.985 1.00 96.00 203 PHE A CA 1
ATOM 1677 C C . PHE A 1 203 ? -11.764 -1.010 -16.266 1.00 96.00 203 PHE A C 1
ATOM 1679 O O . PHE A 1 203 ? -12.978 -0.847 -16.293 1.00 96.00 203 PHE A O 1
ATOM 1686 N N . ILE A 1 204 ? -11.079 -1.520 -17.297 1.00 94.50 204 ILE A N 1
ATOM 1687 C CA . ILE A 1 204 ? -11.697 -1.954 -18.557 1.00 94.50 204 ILE A CA 1
ATOM 1688 C C . ILE A 1 204 ? -12.695 -3.089 -18.305 1.00 94.50 204 ILE A C 1
ATOM 1690 O O . ILE A 1 204 ? -13.819 -3.014 -18.789 1.00 94.50 204 ILE A O 1
ATOM 1694 N N . LEU A 1 205 ? -12.324 -4.103 -17.518 1.00 92.06 205 LEU A N 1
ATOM 1695 C CA . LEU A 1 205 ? -13.211 -5.223 -17.181 1.00 92.06 205 LEU A CA 1
ATOM 1696 C C . LEU A 1 205 ? -14.490 -4.760 -16.472 1.00 92.06 205 LEU A C 1
ATOM 1698 O O . LEU A 1 205 ? -15.570 -5.257 -16.780 1.00 92.06 205 LEU A O 1
ATOM 1702 N N . LEU A 1 206 ? -14.384 -3.772 -15.581 1.00 91.25 206 LEU A N 1
ATOM 1703 C CA . LEU A 1 206 ? -15.526 -3.217 -14.851 1.00 91.25 206 LEU A CA 1
ATOM 1704 C C . LEU A 1 206 ? -16.470 -2.371 -15.717 1.00 91.25 206 LEU A C 1
ATOM 1706 O O . LEU A 1 206 ? -17.593 -2.114 -15.293 1.00 91.25 206 LEU A O 1
ATOM 1710 N N . GLN A 1 207 ? -16.054 -1.945 -16.915 1.00 86.50 207 GLN A N 1
ATOM 1711 C CA . GLN A 1 207 ? -16.945 -1.261 -17.864 1.00 86.50 207 GLN A CA 1
ATOM 1712 C C . GLN A 1 207 ? -17.905 -2.224 -18.569 1.00 86.50 207 GLN A C 1
ATOM 1714 O O . GLN A 1 207 ? -18.924 -1.791 -19.107 1.00 86.50 207 GLN A O 1
ATOM 1719 N N . PHE A 1 208 ? -17.589 -3.522 -18.610 1.00 83.38 208 PHE A N 1
ATOM 1720 C CA . PHE A 1 208 ? -18.427 -4.487 -19.307 1.00 83.38 208 PHE A CA 1
ATOM 1721 C C . PHE A 1 208 ? -19.559 -4.991 -18.395 1.00 83.38 208 PHE A C 1
ATOM 1723 O O . PHE A 1 208 ? -19.295 -5.456 -17.284 1.00 83.38 208 PHE A O 1
ATOM 1730 N N . PRO A 1 209 ? -20.819 -5.007 -18.876 1.00 63.72 209 PRO A N 1
ATOM 1731 C CA . PRO A 1 209 ? -21.983 -5.431 -18.088 1.00 63.72 209 PRO A CA 1
ATOM 1732 C C . PRO A 1 209 ? -21.944 -6.910 -17.664 1.00 63.72 209 PRO A C 1
ATOM 1734 O O . PRO A 1 209 ? -22.707 -7.326 -16.796 1.00 63.72 209 PRO A O 1
ATOM 1737 N N . PHE A 1 210 ? -21.028 -7.709 -18.221 1.00 53.50 210 PHE A N 1
ATOM 1738 C CA . PHE A 1 210 ? -20.790 -9.087 -17.789 1.00 53.50 210 PHE A CA 1
ATOM 1739 C C . PHE A 1 210 ? -20.298 -9.186 -16.338 1.00 53.50 210 PHE A C 1
ATOM 1741 O O . PHE A 1 210 ? -20.560 -10.194 -15.688 1.00 53.50 210 PHE A O 1
ATOM 1748 N N . TYR A 1 211 ? -19.653 -8.151 -15.789 1.00 52.09 211 TYR A N 1
ATOM 1749 C CA . TYR A 1 211 ? -19.187 -8.178 -14.399 1.00 52.09 211 TYR A CA 1
ATOM 1750 C C . TYR A 1 211 ? -20.347 -8.196 -13.385 1.00 52.09 211 TYR A C 1
ATOM 1752 O O . TYR A 1 211 ? -20.253 -8.826 -12.333 1.00 52.09 211 TYR A O 1
ATOM 1760 N N . SER A 1 212 ? -21.486 -7.586 -13.732 1.00 50.34 212 SER A N 1
ATOM 1761 C CA . SER A 1 212 ? -22.718 -7.634 -12.932 1.00 50.34 212 SER A CA 1
ATOM 1762 C C . SER A 1 212 ? -23.342 -9.036 -12.877 1.00 50.34 212 SER A C 1
ATOM 1764 O O . SER A 1 212 ? -24.109 -9.322 -11.963 1.00 50.34 212 SER A O 1
ATOM 1766 N N . PHE A 1 213 ? -23.003 -9.918 -13.825 1.00 44.16 213 PHE A N 1
ATOM 1767 C CA . PHE A 1 213 ? -23.537 -11.281 -13.917 1.00 44.16 213 PHE A CA 1
ATOM 1768 C C . PHE A 1 213 ? -22.772 -12.299 -13.051 1.00 44.16 213 PHE A C 1
ATOM 1770 O O . PHE A 1 213 ? -23.336 -13.322 -12.678 1.00 44.16 213 PHE A O 1
ATOM 1777 N N . PHE A 1 214 ? -21.513 -12.018 -12.691 1.00 46.34 214 PHE A N 1
ATOM 1778 C CA . PHE A 1 214 ? -20.648 -12.933 -11.928 1.00 46.34 214 PHE A CA 1
ATOM 1779 C C . PHE A 1 214 ? -20.561 -12.622 -10.424 1.00 46.34 214 PHE A C 1
ATOM 1781 O O . PHE A 1 214 ? -19.737 -13.202 -9.723 1.00 46.34 214 PHE A O 1
ATOM 1788 N N . GLN A 1 215 ? -21.435 -11.762 -9.885 1.00 43.28 215 GLN A N 1
ATOM 1789 C CA . GLN A 1 215 ? -21.563 -11.564 -8.430 1.00 43.28 215 GLN A CA 1
ATOM 1790 C C . GLN A 1 215 ? -22.258 -12.731 -7.695 1.00 43.28 215 GLN A C 1
ATOM 1792 O O . GLN A 1 215 ? -22.544 -12.631 -6.502 1.00 43.28 215 GLN A O 1
ATOM 1797 N N . THR A 1 216 ? -22.500 -13.866 -8.358 1.00 36.59 216 THR A N 1
ATOM 1798 C CA . THR A 1 216 ? -22.830 -15.124 -7.676 1.00 36.59 216 THR A CA 1
ATOM 1799 C C . THR A 1 216 ? -21.590 -15.712 -6.990 1.00 36.59 216 THR A C 1
ATOM 1801 O O . THR A 1 216 ? -20.521 -15.763 -7.599 1.00 36.59 216 THR A O 1
ATOM 1804 N N . PRO A 1 217 ? -21.697 -16.177 -5.733 1.00 38.03 217 PRO A N 1
ATOM 1805 C CA . PRO A 1 217 ? -20.549 -16.497 -4.897 1.00 38.03 217 PRO A CA 1
ATOM 1806 C C . PRO A 1 217 ? -20.002 -17.884 -5.223 1.00 38.03 217 PRO A C 1
ATOM 1808 O O . PRO A 1 217 ? -20.239 -18.834 -4.492 1.00 38.03 217 PRO A O 1
ATOM 1811 N N . SER A 1 218 ? -19.259 -18.006 -6.315 1.00 37.44 218 SER A N 1
ATOM 1812 C CA . SER A 1 218 ? -18.294 -19.086 -6.516 1.00 37.44 218 SER A CA 1
ATOM 1813 C C . SER A 1 218 ? -17.646 -18.918 -7.877 1.00 37.44 218 SER A C 1
ATOM 1815 O O . SER A 1 218 ? -18.347 -18.818 -8.878 1.00 37.44 218 SER A O 1
ATOM 1817 N N . VAL A 1 219 ? -16.320 -19.030 -7.893 1.00 39.12 219 VAL A N 1
ATOM 1818 C CA . VAL A 1 219 ? -15.475 -19.123 -9.087 1.00 39.12 219 VAL A CA 1
ATOM 1819 C C . VAL A 1 219 ? -15.176 -17.774 -9.735 1.00 39.12 219 VAL A C 1
ATOM 1821 O O . VAL A 1 219 ? -15.774 -17.421 -10.734 1.00 39.12 219 VAL A O 1
ATOM 1824 N N . PHE A 1 220 ? -14.176 -17.073 -9.201 1.00 34.00 220 PHE A N 1
ATOM 1825 C CA . PHE A 1 220 ? -12.988 -16.723 -9.985 1.00 34.00 220 PHE A CA 1
ATOM 1826 C C . PHE A 1 220 ? -11.767 -16.795 -9.056 1.00 34.00 220 PHE A C 1
ATOM 1828 O O . PHE A 1 220 ? -11.833 -16.383 -7.897 1.00 34.00 220 PHE A O 1
ATOM 1835 N N . ILE A 1 221 ? -10.753 -17.479 -9.577 1.00 36.69 221 ILE A N 1
ATOM 1836 C CA . ILE A 1 221 ? -9.583 -18.102 -8.937 1.00 36.69 221 ILE A CA 1
ATOM 1837 C C . ILE A 1 221 ? -8.645 -17.072 -8.303 1.00 36.69 221 ILE A C 1
ATOM 1839 O O . ILE A 1 221 ? -8.469 -15.995 -8.913 1.00 36.69 221 ILE A O 1
#

Sequence (221 aa):
MLQKLIILFAKKISEILEVKNFELIMADGTGFGFEDSIFLSFKRGKELRKVKSHVMTEVLVTHTKGISFFVGVNTDKAYTEEGKLLLELLKEVEREGLLKGEFFVADSLYGNRIKVLEKFKLLGFKLVVNTKESLRRRIRHPLRKEAKEMYETNRDIYWKRYRIEQAIGIVKECFGDRDYTKKFYLAQIKTLIRFLAYNVGLFILLQFPFYSFFQTPSVFI